Protein AF-A0A2V7TL43-F1 (afdb_monomer)

Sequence (274 aa):
MTWLTPVAYALFLLLLVYRYATRGPRLSAYQPQRDGPLVSVIVPARNEAVNIERCVRSILQTEYRSIEVIVVDDRSTDATAEIVERLARAPEATGRLQLVRGAELAEGWFGKRVGTHAAVKQHVAEDLALAQLYVRHHLDIFLTHGDQYMAVRMYRSLPEVIEGWSKNLALGVPLMFPPNALMRRAAPYLMWVPALCWIVPPLAWAVAGQAWAAVTTAISLAIWVAVYRAEGAPVRYTLLYPLGAAMVAYIMIRSALRGPNVEWRGRRYGLGAK

pLDDT: mean 80.81, std 12.58, range [30.86, 97.06]

Nearest PDB structures (foldseek):
  8vh7-assembly2_B  TM=7.735E-01  e=4.164E-03  Pasteurella multocida
  8vh8-assembly4_D  TM=6.477E-01  e=1.782E-03  Pasteurella multocida
  8vh8-assembly2_B  TM=6.379E-01  e=2.450E-03  Pasteurella multocida
  7vm8-assembly1_A  TM=4.428E-01  e=3.509E+00  Medicago truncatula
  7n3n-assembly1_A  TM=3.705E-01  e=9.117E+00  Homo sapiens

Secondary structure (DSSP, 8-state):
-TTHHHHHHHHHHHHHHHHHHT-S--GGGSPPPSS-S-EEEEEEESS-TTTHHHHHHHHHT-S-SSEEEEEEE---SSTHHHHHHHHHTSGGGTTTEEEEEPPPPPTT---STT--HHHHTT-SSHHHHHHHHHHHTT--------TTT------SSHHHHHHHHHHHHHHHHHHHS-S-HHHHHHHHHHTTGGGHHHHHHHHHHHHH--HHHHHHHHHHHHHHHHHHHHTT--GGGGGGHHHHHHHHHHHHHHHHHH-S-EEETTEEE-TT--

Structure (mmCIF, N/CA/C/O backbone):
data_AF-A0A2V7TL43-F1
#
_entry.id   AF-A0A2V7TL43-F1
#
loop_
_atom_site.group_PDB
_atom_site.id
_atom_site.type_symbol
_atom_site.label_atom_id
_atom_site.label_alt_id
_atom_site.label_comp_id
_atom_site.label_asym_id
_atom_site.label_entity_id
_atom_site.label_seq_id
_atom_site.pdbx_PDB_ins_code
_atom_site.Cartn_x
_atom_site.Cartn_y
_atom_site.Cartn_z
_atom_site.occupancy
_atom_site.B_iso_or_equiv
_atom_site.auth_seq_id
_atom_site.auth_comp_id
_atom_site.auth_asym_id
_atom_site.auth_atom_id
_atom_site.pdbx_PDB_model_num
ATOM 1 N N . MET A 1 1 ? 16.002 -9.889 -34.943 1.00 55.81 1 MET A N 1
ATOM 2 C CA . MET A 1 1 ? 15.550 -10.322 -33.596 1.00 55.81 1 MET A CA 1
ATOM 3 C C . MET A 1 1 ? 15.336 -9.163 -32.612 1.00 55.81 1 MET A C 1
ATOM 5 O O . MET A 1 1 ? 14.521 -9.315 -31.716 1.00 55.81 1 MET A O 1
ATOM 9 N N . THR A 1 2 ? 15.973 -7.997 -32.784 1.00 59.16 2 THR A N 1
ATOM 10 C CA . THR A 1 2 ? 15.899 -6.833 -31.866 1.00 59.16 2 THR A CA 1
ATOM 11 C C . THR A 1 2 ? 14.545 -6.111 -31.792 1.00 59.16 2 THR A C 1
ATOM 13 O O . THR A 1 2 ? 14.307 -5.380 -30.838 1.0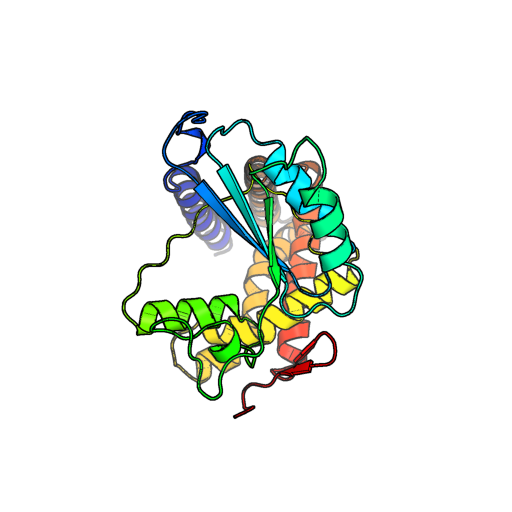0 59.16 2 THR A O 1
ATOM 16 N N . TRP A 1 3 ? 13.644 -6.322 -32.760 1.00 63.53 3 TRP A N 1
ATOM 17 C CA . TRP A 1 3 ? 12.302 -5.715 -32.782 1.00 63.53 3 TRP A CA 1
ATOM 18 C C . TRP A 1 3 ? 11.208 -6.574 -32.131 1.00 63.53 3 TRP A C 1
ATOM 20 O O . TRP A 1 3 ? 10.131 -6.069 -31.826 1.00 63.53 3 TRP A O 1
ATOM 30 N N . LEU A 1 4 ? 11.486 -7.855 -31.865 1.00 68.81 4 LEU A N 1
ATOM 31 C CA . LEU A 1 4 ? 10.532 -8.758 -31.211 1.00 68.81 4 LEU A CA 1
ATOM 32 C C . LEU A 1 4 ? 10.280 -8.356 -29.752 1.00 68.81 4 LEU A C 1
ATOM 34 O O . LEU A 1 4 ? 9.162 -8.482 -29.262 1.00 68.81 4 LEU A O 1
ATOM 38 N N . THR A 1 5 ? 11.296 -7.814 -29.079 1.00 62.50 5 THR A N 1
ATOM 39 C CA . THR A 1 5 ? 11.209 -7.280 -27.716 1.00 62.50 5 THR A CA 1
ATOM 40 C C . THR A 1 5 ? 10.261 -6.078 -27.616 1.00 62.50 5 THR A C 1
ATOM 42 O O . THR A 1 5 ? 9.336 -6.162 -26.814 1.00 62.50 5 THR A O 1
ATOM 45 N N . PRO A 1 6 ? 10.383 -5.004 -28.427 1.00 62.97 6 PRO A N 1
ATOM 46 C CA . PRO A 1 6 ? 9.423 -3.901 -28.405 1.00 62.97 6 PRO A CA 1
ATOM 47 C C . PRO A 1 6 ? 7.997 -4.315 -28.774 1.00 62.97 6 PRO A C 1
ATOM 49 O O . PRO A 1 6 ? 7.060 -3.772 -28.202 1.00 62.97 6 PRO A O 1
ATOM 52 N N . VAL A 1 7 ? 7.812 -5.277 -29.686 1.00 72.69 7 VAL A N 1
ATOM 53 C CA . VAL A 1 7 ? 6.473 -5.756 -30.080 1.00 72.69 7 VAL A CA 1
ATOM 54 C C . VAL A 1 7 ? 5.818 -6.572 -28.964 1.00 72.69 7 VAL A C 1
ATOM 56 O O . VAL A 1 7 ? 4.684 -6.287 -28.587 1.00 72.69 7 VAL A O 1
ATOM 59 N N . ALA A 1 8 ? 6.527 -7.546 -28.385 1.00 71.12 8 ALA A N 1
ATOM 60 C CA . ALA A 1 8 ? 6.021 -8.319 -27.247 1.00 71.12 8 ALA A CA 1
ATOM 61 C C . ALA A 1 8 ? 5.756 -7.420 -26.029 1.00 71.12 8 ALA A C 1
ATOM 63 O O . ALA A 1 8 ? 4.750 -7.575 -25.337 1.00 71.12 8 ALA A O 1
ATOM 64 N N . TYR A 1 9 ? 6.628 -6.434 -25.812 1.00 66.75 9 TYR A N 1
ATOM 65 C CA . TYR A 1 9 ? 6.453 -5.416 -24.790 1.00 66.75 9 TYR A CA 1
ATOM 66 C C . TYR A 1 9 ? 5.210 -4.562 -25.079 1.00 66.75 9 TYR A C 1
ATOM 68 O O . TYR A 1 9 ? 4.335 -4.484 -24.230 1.00 66.75 9 TYR A O 1
ATOM 76 N N . ALA A 1 10 ? 5.038 -4.023 -26.289 1.00 70.69 10 ALA A N 1
ATOM 77 C CA . ALA A 1 10 ? 3.844 -3.268 -26.686 1.00 70.69 10 ALA A CA 1
ATOM 78 C C . ALA A 1 10 ? 2.539 -4.069 -26.521 1.00 70.69 10 ALA A C 1
ATOM 80 O O . ALA A 1 10 ? 1.539 -3.519 -26.064 1.00 70.69 10 ALA A O 1
ATOM 81 N N . LEU A 1 11 ? 2.542 -5.372 -26.817 1.00 78.62 11 LEU A N 1
ATOM 82 C CA . LEU A 1 11 ? 1.387 -6.251 -26.596 1.00 78.62 11 LEU A CA 1
ATOM 83 C C . LEU A 1 11 ? 1.077 -6.449 -25.105 1.00 78.62 11 LEU A C 1
ATOM 85 O O . LEU A 1 11 ? -0.081 -6.338 -24.700 1.00 78.62 11 LEU A O 1
ATOM 89 N N . PHE A 1 12 ? 2.097 -6.683 -24.273 1.00 76.19 12 PHE A N 1
ATOM 90 C CA . PHE A 1 12 ? 1.942 -6.728 -22.815 1.00 76.19 12 PHE A CA 1
ATOM 91 C C . PHE A 1 12 ? 1.365 -5.414 -22.265 1.00 76.19 12 PHE A C 1
ATOM 93 O O . PHE A 1 12 ? 0.514 -5.421 -21.375 1.00 76.19 12 PHE A O 1
ATOM 100 N N . LEU A 1 13 ? 1.772 -4.286 -22.845 1.00 65.75 13 LEU A N 1
ATOM 101 C CA . LEU A 1 13 ? 1.309 -2.952 -22.474 1.00 65.75 13 LEU A CA 1
ATOM 102 C C . LEU A 1 13 ? -0.134 -2.690 -22.883 1.00 65.75 13 LEU A C 1
ATOM 104 O O . LEU A 1 13 ? -0.898 -2.170 -22.076 1.00 65.75 13 LEU A O 1
ATOM 108 N N . LEU A 1 14 ? -0.527 -3.093 -24.091 1.00 73.56 14 LEU A N 1
ATOM 109 C CA . LEU A 1 14 ? -1.920 -3.038 -24.528 1.00 73.56 14 LEU A CA 1
ATOM 110 C C . LEU A 1 14 ? -2.814 -3.862 -23.599 1.00 73.56 14 LEU A C 1
ATOM 112 O O . LEU A 1 14 ? -3.879 -3.394 -23.213 1.00 73.56 14 LEU A O 1
ATOM 116 N N . LEU A 1 15 ? -2.352 -5.036 -23.162 1.00 78.69 15 LEU A N 1
ATOM 117 C CA . LEU A 1 15 ? -3.045 -5.863 -22.173 1.00 78.69 15 LEU A CA 1
ATOM 118 C C . LEU A 1 15 ? -3.152 -5.186 -20.801 1.00 78.69 15 LEU A C 1
ATOM 120 O O . LEU A 1 15 ? -4.223 -5.208 -20.198 1.00 78.69 15 LEU A O 1
ATOM 124 N N . LEU A 1 16 ? -2.077 -4.570 -20.303 1.00 68.56 16 LEU A N 1
ATOM 125 C CA . LEU A 1 16 ? -2.083 -3.840 -19.030 1.00 68.56 16 LEU A CA 1
ATOM 126 C C . LEU A 1 16 ? -3.022 -2.630 -19.069 1.00 68.56 16 LEU A C 1
ATOM 128 O O . LEU A 1 16 ? -3.834 -2.465 -18.161 1.00 68.56 16 LEU A O 1
ATOM 132 N N . VAL A 1 17 ? -2.941 -1.820 -20.129 1.00 70.50 17 VAL A N 1
ATOM 133 C CA . VAL A 1 17 ? -3.805 -0.652 -20.346 1.00 70.50 17 VAL A CA 1
ATOM 134 C C . VAL A 1 17 ? -5.253 -1.084 -20.510 1.00 70.50 17 VAL A C 1
ATOM 136 O O . VAL A 1 17 ? -6.115 -0.501 -19.864 1.00 70.50 17 VAL A O 1
ATOM 139 N N . TYR A 1 18 ? -5.526 -2.128 -21.297 1.00 77.75 18 TYR A N 1
ATOM 140 C CA . TYR A 1 18 ? -6.864 -2.700 -21.434 1.00 77.75 18 TYR A CA 1
ATOM 141 C C . TYR A 1 18 ? -7.403 -3.132 -20.072 1.00 77.75 18 TYR A C 1
ATOM 143 O O . TYR A 1 18 ? -8.431 -2.621 -19.645 1.00 77.75 18 TYR A O 1
ATOM 151 N N . ARG A 1 19 ? -6.660 -3.957 -19.320 1.00 73.44 19 ARG A N 1
ATOM 152 C CA . ARG A 1 19 ? -7.067 -4.392 -17.975 1.00 73.44 19 ARG A CA 1
ATOM 153 C C . ARG A 1 19 ? -7.281 -3.232 -17.011 1.00 73.44 19 ARG A C 1
ATOM 155 O O . ARG A 1 19 ? -8.131 -3.351 -16.137 1.00 73.44 19 ARG A O 1
ATOM 162 N N . TYR A 1 20 ? -6.495 -2.159 -17.119 1.00 65.12 20 TYR A N 1
ATOM 163 C CA . TYR A 1 20 ? -6.633 -0.965 -16.284 1.00 65.12 20 TYR A CA 1
ATOM 164 C C . TYR A 1 20 ? -7.868 -0.141 -16.679 1.00 65.12 20 TYR A C 1
ATOM 166 O O . TYR A 1 20 ? -8.647 0.283 -15.825 1.00 65.12 20 TYR A O 1
ATOM 174 N N . ALA A 1 21 ? -8.074 0.055 -17.980 1.00 68.75 21 ALA A N 1
ATOM 175 C CA . ALA A 1 21 ? -9.199 0.792 -18.538 1.00 68.75 21 ALA A CA 1
ATOM 176 C C . ALA A 1 21 ? -10.532 0.071 -18.294 1.00 68.75 21 ALA A C 1
ATOM 178 O O . ALA A 1 21 ? -11.527 0.730 -18.008 1.00 68.75 21 ALA A O 1
ATOM 179 N N . THR A 1 22 ? -10.533 -1.264 -18.328 1.00 70.19 22 THR A N 1
ATOM 180 C CA . THR A 1 22 ? -11.700 -2.119 -18.078 1.00 70.19 22 THR A CA 1
ATOM 181 C C . THR A 1 22 ? -11.790 -2.609 -16.631 1.00 70.19 22 THR A C 1
ATOM 183 O O . THR A 1 22 ? -12.443 -3.624 -16.376 1.00 70.19 22 THR A O 1
ATOM 186 N N . ARG A 1 23 ? -11.104 -1.964 -15.671 1.00 65.94 23 ARG A N 1
ATOM 187 C CA . ARG A 1 23 ? -11.258 -2.331 -14.253 1.00 65.94 23 ARG A CA 1
ATOM 188 C C . ARG A 1 23 ? -12.728 -2.228 -13.847 1.00 65.94 23 ARG A C 1
ATOM 190 O O . ARG A 1 23 ? -13.451 -1.371 -14.351 1.00 65.94 23 ARG A O 1
ATOM 197 N N . GLY A 1 24 ? -13.114 -3.141 -12.950 1.00 66.06 24 GLY A N 1
ATOM 198 C CA . GLY A 1 24 ? -14.455 -3.281 -12.388 1.00 66.06 24 GLY A CA 1
ATOM 199 C C . GLY A 1 24 ? -14.982 -2.002 -11.727 1.00 66.06 24 GLY A C 1
ATOM 200 O O . GLY A 1 24 ? -14.338 -0.955 -11.800 1.00 66.06 24 GLY A O 1
ATOM 201 N N . PRO A 1 25 ? -16.169 -2.069 -11.108 1.00 60.84 25 PRO A N 1
ATOM 202 C CA . PRO A 1 25 ? -16.961 -0.892 -10.774 1.00 60.84 25 PRO A CA 1
ATOM 203 C C . PRO A 1 25 ? -16.121 0.163 -10.053 1.00 60.84 25 PRO A C 1
ATOM 205 O O . PRO A 1 25 ? -15.567 -0.076 -8.980 1.00 60.84 25 PRO A O 1
ATOM 208 N N . ARG A 1 26 ? -15.997 1.335 -10.681 1.00 63.91 26 ARG A N 1
ATOM 209 C CA . ARG A 1 26 ? -15.378 2.497 -10.049 1.00 63.91 26 ARG A CA 1
ATOM 210 C C . ARG A 1 26 ? -16.376 3.036 -9.042 1.00 63.91 26 ARG A C 1
ATOM 212 O O . ARG A 1 26 ? -17.518 3.287 -9.407 1.00 63.91 26 ARG A O 1
ATOM 219 N N . LEU A 1 27 ? -15.951 3.252 -7.803 1.00 61.34 27 LEU A N 1
ATOM 220 C CA . LEU A 1 27 ? -16.801 3.867 -6.781 1.00 61.34 27 LEU A CA 1
ATOM 221 C C . LEU A 1 27 ? -17.329 5.246 -7.214 1.00 61.34 27 LEU A C 1
ATOM 223 O O . LEU A 1 27 ? -18.467 5.574 -6.909 1.00 61.34 27 LEU A O 1
ATOM 227 N N . SER A 1 28 ? -16.581 5.992 -8.037 1.00 68.69 28 SER A N 1
ATOM 228 C CA . SER A 1 28 ? -17.047 7.247 -8.649 1.00 68.69 28 SER A CA 1
ATOM 229 C C . SER A 1 28 ? -18.235 7.098 -9.606 1.00 68.69 28 SER A C 1
ATOM 231 O O . SER A 1 28 ? -18.869 8.093 -9.946 1.00 68.69 28 SER A O 1
ATOM 233 N N . ALA A 1 29 ? -18.544 5.879 -10.056 1.00 76.44 29 ALA A N 1
ATOM 234 C CA . ALA A 1 29 ? -19.757 5.602 -10.818 1.00 76.44 29 ALA A CA 1
ATOM 235 C C . ALA A 1 29 ? -21.015 5.587 -9.929 1.00 76.44 29 ALA A C 1
ATOM 237 O O . ALA A 1 29 ? -22.126 5.568 -10.455 1.00 76.44 29 ALA A O 1
ATOM 238 N N . TYR A 1 30 ? -20.858 5.599 -8.602 1.00 77.50 30 TYR A N 1
ATOM 239 C CA . TYR A 1 30 ? -21.949 5.624 -7.636 1.00 77.50 30 TYR A CA 1
ATOM 240 C C . TYR A 1 30 ? -22.100 7.032 -7.068 1.00 77.50 30 TYR A C 1
ATOM 242 O O . TYR A 1 30 ? -21.120 7.689 -6.717 1.00 77.50 30 TYR A O 1
ATOM 250 N N . GLN A 1 31 ? -23.342 7.504 -6.960 1.00 81.75 31 GLN A N 1
ATOM 251 C CA . GLN A 1 31 ? -23.596 8.781 -6.307 1.00 81.75 31 GLN A CA 1
ATOM 252 C C . GLN A 1 31 ? -23.385 8.655 -4.792 1.00 81.75 31 GLN A C 1
ATOM 254 O O . GLN A 1 31 ? -23.870 7.682 -4.205 1.00 81.75 31 GLN A O 1
ATOM 259 N N . PRO A 1 32 ? -22.697 9.619 -4.147 1.00 81.50 32 PRO A N 1
ATOM 260 C CA . PRO A 1 32 ? -22.563 9.646 -2.698 1.00 81.50 32 PRO A CA 1
ATOM 261 C C . PRO A 1 32 ? -23.941 9.622 -2.040 1.00 81.50 32 PRO A C 1
ATOM 263 O O . PRO A 1 32 ? -24.776 10.494 -2.277 1.00 81.50 32 PRO A O 1
ATOM 266 N N . GLN A 1 33 ? -24.179 8.613 -1.212 1.00 85.44 33 GLN A N 1
ATOM 267 C CA . GLN A 1 33 ? -25.389 8.536 -0.409 1.00 85.44 33 GLN A CA 1
ATOM 268 C C . GLN A 1 33 ? -25.154 9.299 0.892 1.00 85.44 33 GLN A C 1
ATOM 270 O O . GLN A 1 33 ? -24.103 9.158 1.512 1.00 85.44 33 GLN A O 1
ATOM 275 N N . ARG A 1 34 ? -26.123 10.123 1.297 1.00 89.44 34 ARG A N 1
ATOM 276 C CA . ARG A 1 34 ? -26.125 10.811 2.603 1.00 89.44 34 ARG A CA 1
ATOM 277 C C . ARG A 1 34 ? -26.994 10.097 3.634 1.00 89.44 34 ARG A C 1
ATOM 279 O O . ARG A 1 34 ? -26.774 10.237 4.835 1.00 89.44 34 ARG A O 1
ATOM 286 N N . ASP A 1 35 ? -27.953 9.324 3.142 1.00 92.12 35 ASP A N 1
ATOM 287 C CA . ASP A 1 35 ? -28.978 8.638 3.911 1.00 92.12 35 ASP A CA 1
ATOM 288 C C . ASP A 1 35 ? -29.025 7.161 3.503 1.00 92.12 35 ASP A C 1
ATOM 290 O O . ASP A 1 35 ? -28.686 6.805 2.372 1.00 92.12 35 ASP A O 1
ATOM 294 N N . GLY A 1 36 ? -29.455 6.307 4.428 1.00 90.56 36 GLY A N 1
ATOM 295 C CA . GLY A 1 36 ? -29.505 4.863 4.236 1.00 90.56 36 GLY A CA 1
ATOM 296 C C . GLY A 1 36 ? -29.539 4.107 5.569 1.00 90.56 36 GLY A C 1
ATOM 297 O O . GLY A 1 36 ? -29.809 4.716 6.614 1.00 90.56 36 GLY A O 1
ATOM 298 N N . PRO A 1 37 ? -29.285 2.784 5.556 1.00 92.88 37 PRO A N 1
ATOM 299 C CA . PRO A 1 37 ? -29.224 1.980 6.774 1.00 92.88 37 PRO A CA 1
ATOM 300 C C . PRO A 1 37 ? -28.104 2.452 7.711 1.00 92.88 37 PRO A C 1
ATOM 302 O O . PRO A 1 37 ? -27.150 3.104 7.282 1.00 92.88 37 PRO A O 1
ATOM 305 N N . LEU A 1 38 ? -28.202 2.096 8.994 1.00 89.44 38 LEU A N 1
ATOM 306 C CA . LEU A 1 38 ? -27.121 2.329 9.951 1.00 89.44 38 LEU A CA 1
ATOM 307 C C . LEU A 1 38 ? -25.831 1.653 9.463 1.00 89.44 38 LEU A C 1
ATOM 309 O O . LEU A 1 38 ? -25.824 0.459 9.165 1.00 89.44 38 LEU A O 1
ATOM 313 N N . VAL A 1 39 ? -24.748 2.424 9.396 1.00 90.12 39 VAL A N 1
ATOM 314 C CA . VAL A 1 39 ? -23.401 1.935 9.096 1.00 90.12 39 VAL A CA 1
ATOM 315 C C . VAL A 1 39 ? -22.579 1.951 10.377 1.00 90.12 39 VAL A C 1
ATOM 317 O O . VAL A 1 39 ? -22.355 3.009 10.962 1.00 90.12 39 VAL A O 1
ATOM 320 N N . SER A 1 40 ? -22.090 0.784 10.784 1.00 86.50 40 SER A N 1
ATOM 321 C CA . SER A 1 40 ? -21.195 0.643 11.933 1.00 86.50 40 SER A CA 1
ATOM 322 C C . SER A 1 40 ? -19.742 0.604 11.468 1.00 86.50 40 SER A C 1
ATOM 324 O O . SER A 1 40 ? -19.320 -0.331 10.784 1.00 86.50 40 SER A O 1
ATOM 326 N N . VAL A 1 41 ? -18.953 1.606 11.852 1.00 87.25 41 VAL A N 1
ATOM 327 C CA . VAL A 1 41 ? -17.513 1.650 11.579 1.00 87.25 41 VAL A CA 1
ATOM 328 C C . VAL A 1 41 ? -16.756 1.162 12.803 1.00 87.25 41 VAL A C 1
ATOM 330 O O . VAL A 1 41 ? -16.679 1.844 13.822 1.00 87.25 41 VAL A O 1
ATOM 333 N N . ILE A 1 42 ? -16.178 -0.031 12.693 1.00 86.88 42 ILE A N 1
ATOM 334 C CA . ILE A 1 42 ? -15.396 -0.644 13.767 1.00 86.88 42 ILE A CA 1
ATOM 335 C C . ILE A 1 42 ? -13.922 -0.287 13.576 1.00 86.88 42 ILE A C 1
ATOM 337 O O . ILE A 1 42 ? -13.315 -0.651 12.568 1.00 86.88 42 ILE A O 1
ATOM 341 N N . VAL A 1 43 ? -13.341 0.401 14.558 1.00 91.19 43 VAL A N 1
ATOM 342 C CA . VAL A 1 43 ? -11.939 0.832 14.563 1.00 91.19 43 VAL A CA 1
ATOM 343 C C . VAL A 1 43 ? -11.171 0.009 15.600 1.00 91.19 43 VAL A C 1
ATOM 345 O O . VAL A 1 43 ? -11.229 0.327 16.789 1.00 91.19 43 VAL A O 1
ATOM 348 N N . PRO A 1 44 ? -10.457 -1.059 15.205 1.00 90.38 44 PRO A N 1
ATOM 349 C CA . PRO A 1 44 ? -9.556 -1.747 16.120 1.00 90.38 44 PRO A CA 1
ATOM 350 C C . PRO A 1 44 ? -8.359 -0.843 16.435 1.00 90.38 44 PRO A C 1
ATOM 352 O O . PRO A 1 44 ? -7.73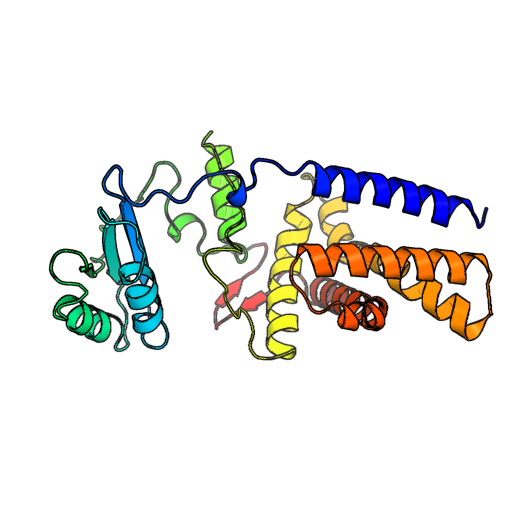9 -0.289 15.526 1.00 90.38 44 PRO A O 1
ATOM 355 N N . ALA A 1 45 ? -8.021 -0.706 17.712 1.00 89.12 45 ALA A N 1
ATOM 356 C CA . ALA A 1 45 ? -6.930 0.141 18.173 1.00 89.12 45 ALA A CA 1
ATOM 357 C C . ALA A 1 45 ? -6.067 -0.602 19.196 1.00 89.12 45 ALA A C 1
ATOM 359 O O . ALA A 1 45 ? -6.584 -1.250 20.101 1.00 89.12 45 ALA A O 1
ATOM 360 N N . ARG A 1 46 ? -4.742 -0.504 19.053 1.00 90.19 46 ARG A N 1
ATOM 361 C CA . ARG A 1 46 ? -3.780 -0.937 20.070 1.00 90.19 46 ARG A CA 1
ATOM 362 C C . ARG A 1 46 ? -2.534 -0.077 19.998 1.00 90.19 46 ARG A C 1
ATOM 364 O O . ARG A 1 46 ? -1.797 -0.163 19.020 1.00 90.19 46 ARG A O 1
ATOM 371 N N . ASN A 1 47 ? -2.268 0.683 21.049 1.00 93.31 47 ASN A N 1
ATOM 372 C CA . ASN A 1 47 ? -1.154 1.627 21.107 1.00 93.31 47 ASN A CA 1
ATOM 373 C C . ASN A 1 47 ? -1.152 2.626 19.931 1.00 93.31 47 ASN A C 1
ATOM 375 O O . ASN A 1 47 ? -0.148 2.814 19.242 1.00 93.31 47 ASN A O 1
ATOM 379 N N . GLU A 1 48 ? -2.316 3.223 19.673 1.00 95.38 48 GLU A N 1
ATOM 380 C CA . GLU A 1 48 ? -2.576 4.159 18.580 1.00 95.38 48 GLU A CA 1
ATOM 381 C C . GLU A 1 48 ? -2.777 5.603 19.071 1.00 95.38 48 GLU A C 1
ATOM 383 O O . GLU A 1 48 ? -3.383 6.411 18.364 1.00 95.38 48 GLU A O 1
ATOM 388 N N . ALA A 1 49 ? -2.245 5.983 20.242 1.00 94.44 49 ALA A N 1
ATOM 389 C CA . ALA A 1 49 ? -2.459 7.316 20.820 1.00 94.44 49 ALA A CA 1
ATOM 390 C C . ALA A 1 49 ? -2.077 8.459 19.860 1.00 94.44 49 ALA A C 1
ATOM 392 O O . ALA A 1 49 ? -2.694 9.521 19.856 1.00 94.44 49 ALA A O 1
ATOM 393 N N . VAL A 1 50 ? -1.095 8.223 18.986 1.00 94.62 50 VAL A N 1
ATOM 394 C CA . VAL A 1 50 ? -0.632 9.191 17.980 1.00 94.62 50 VAL A CA 1
ATOM 395 C C . VAL A 1 50 ? -1.649 9.411 16.848 1.00 94.62 50 VAL A C 1
ATOM 397 O O . VAL A 1 50 ? -1.675 10.485 16.247 1.00 94.62 50 VAL A O 1
ATOM 400 N N . ASN A 1 51 ? -2.471 8.412 16.518 1.00 93.69 51 ASN A N 1
ATOM 401 C CA . ASN A 1 51 ? -3.312 8.418 15.315 1.00 93.69 51 ASN A CA 1
ATOM 402 C C . ASN A 1 51 ? -4.815 8.407 15.610 1.00 93.69 51 ASN A C 1
ATOM 404 O O . ASN A 1 51 ? -5.592 8.890 14.779 1.00 93.69 51 ASN A O 1
ATOM 408 N N . ILE A 1 52 ? -5.225 7.852 16.756 1.00 96.31 52 ILE A N 1
ATOM 409 C CA . ILE A 1 52 ? -6.618 7.488 17.026 1.00 96.31 52 ILE A CA 1
ATOM 410 C C . ILE A 1 52 ? -7.552 8.697 16.986 1.00 96.31 52 ILE A C 1
ATOM 412 O O . ILE A 1 52 ? -8.630 8.615 16.403 1.00 96.31 52 ILE A O 1
ATOM 416 N N . GLU A 1 53 ? -7.111 9.856 17.485 1.00 96.31 53 GLU A N 1
ATOM 417 C CA . GLU A 1 53 ? -7.922 11.074 17.442 1.00 96.31 53 GLU A CA 1
ATOM 418 C C . GLU A 1 53 ? -8.214 11.524 16.014 1.00 96.31 53 GLU A C 1
ATOM 420 O O . GLU A 1 53 ? -9.371 11.750 15.659 1.00 96.31 53 GLU A O 1
ATOM 425 N N . ARG A 1 54 ? -7.183 11.612 15.168 1.00 95.00 54 ARG A N 1
ATOM 426 C CA . ARG A 1 54 ? -7.362 12.015 13.769 1.00 95.00 54 ARG A CA 1
ATOM 427 C C . ARG A 1 54 ? -8.246 11.019 13.020 1.00 95.00 54 ARG A C 1
ATOM 429 O O . ARG A 1 54 ? -9.084 11.438 12.229 1.00 95.00 54 ARG A O 1
ATOM 436 N N . CYS A 1 55 ? -8.071 9.723 13.279 1.00 94.44 55 CYS A N 1
ATOM 437 C CA . CYS A 1 55 ? -8.876 8.664 12.675 1.00 94.44 55 CYS A CA 1
ATOM 438 C C . CYS A 1 55 ? -10.362 8.817 13.032 1.00 94.44 55 CYS A C 1
ATOM 440 O O . CYS A 1 55 ? -11.190 8.990 12.140 1.00 94.44 55 CYS A O 1
ATOM 442 N N . VAL A 1 56 ? -10.693 8.848 14.323 1.00 95.50 56 VAL A N 1
ATOM 443 C CA . VAL A 1 56 ? -12.079 8.950 14.801 1.00 95.50 56 VAL A CA 1
ATOM 444 C C . VAL A 1 56 ? -12.740 10.241 14.319 1.00 95.50 56 VAL A C 1
ATOM 446 O O . VAL A 1 56 ? -13.849 10.203 13.787 1.00 95.50 56 VAL A O 1
ATOM 449 N N . ARG A 1 57 ? -12.043 11.381 14.420 1.00 94.88 57 ARG A N 1
ATOM 450 C CA . ARG A 1 57 ? -12.560 12.669 13.935 1.00 94.88 57 ARG A CA 1
ATOM 451 C C . ARG A 1 57 ? -12.858 12.646 12.437 1.00 94.88 57 ARG A C 1
ATOM 453 O O . ARG A 1 57 ? -13.899 13.152 12.035 1.00 94.88 57 ARG A O 1
ATOM 460 N N . SER A 1 58 ? -11.992 12.027 11.631 1.00 94.38 58 SER A N 1
ATOM 461 C CA . SER A 1 58 ? -12.206 11.928 10.181 1.00 94.38 58 SER A CA 1
ATOM 462 C C . SER A 1 58 ? -13.466 11.138 9.819 1.00 94.38 58 SER A C 1
ATOM 464 O O . SER A 1 58 ? -14.171 11.508 8.886 1.00 94.38 58 SER A O 1
ATOM 466 N N . ILE A 1 59 ? -13.795 10.099 10.595 1.00 93.50 59 ILE A N 1
ATOM 467 C CA . ILE A 1 59 ? -15.001 9.291 10.381 1.00 93.50 59 ILE A CA 1
ATOM 468 C C . ILE A 1 59 ? -16.245 10.078 10.807 1.00 93.50 59 ILE A C 1
ATOM 470 O O . ILE A 1 59 ? -17.224 10.124 10.069 1.00 93.50 59 ILE A O 1
ATOM 474 N N . LEU A 1 60 ? -16.202 10.742 11.968 1.00 92.50 60 LEU A N 1
ATOM 475 C CA . LEU A 1 60 ? -17.325 11.538 12.483 1.00 92.50 60 LEU A CA 1
ATOM 476 C C . LEU A 1 60 ? -17.679 12.741 11.590 1.00 92.50 60 LEU A C 1
ATOM 478 O O . LEU A 1 60 ? -18.825 13.190 11.605 1.00 92.50 60 LEU A O 1
ATOM 482 N N . GLN A 1 61 ? -16.715 13.237 10.807 1.00 92.00 61 GLN A N 1
ATOM 483 C CA . GLN A 1 61 ? -16.876 14.337 9.849 1.00 92.00 61 GLN A CA 1
ATOM 484 C C . GLN A 1 61 ? -17.513 13.925 8.509 1.00 92.00 61 GLN A C 1
ATOM 486 O O . GLN A 1 61 ? -17.695 14.778 7.643 1.00 92.00 61 GLN A O 1
ATOM 491 N N . THR A 1 62 ? -17.856 12.648 8.314 1.00 89.69 62 THR A N 1
ATOM 492 C CA . THR A 1 62 ? -18.549 12.192 7.099 1.00 89.69 62 THR A CA 1
ATOM 493 C C . THR A 1 62 ? -19.935 12.831 6.937 1.00 89.69 62 THR A C 1
ATOM 495 O O . THR A 1 62 ? -20.626 13.101 7.920 1.00 89.69 62 THR A O 1
ATOM 498 N N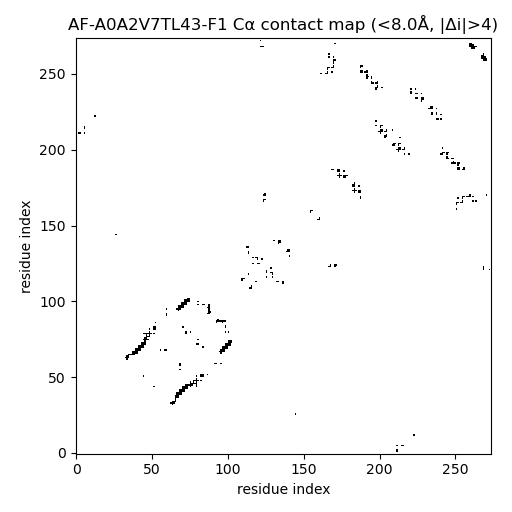 . GLU A 1 63 ? -20.382 13.019 5.689 1.00 89.75 63 GLU A N 1
ATOM 499 C CA . GLU A 1 63 ? -21.729 13.528 5.375 1.00 89.75 63 GLU A CA 1
ATOM 500 C C . GLU A 1 63 ? -22.841 12.474 5.556 1.00 89.75 63 GLU A C 1
ATOM 502 O O . GLU A 1 63 ? -24.025 12.815 5.503 1.00 89.75 63 GLU A O 1
ATOM 507 N N . TYR A 1 64 ? -22.486 11.199 5.755 1.00 91.38 64 TYR A N 1
ATOM 508 C CA . TYR A 1 64 ? -23.453 10.122 5.976 1.00 91.38 64 TYR A CA 1
ATOM 509 C C . TYR A 1 64 ? -24.070 10.218 7.376 1.00 91.38 64 TYR A C 1
ATOM 511 O O . TYR A 1 64 ? -23.360 10.176 8.385 1.00 91.38 64 TYR A O 1
ATOM 519 N N . ARG A 1 65 ? -25.399 10.345 7.451 1.00 89.12 65 ARG A N 1
ATOM 520 C CA . ARG A 1 65 ? -26.095 10.671 8.708 1.00 89.12 65 ARG A CA 1
ATOM 521 C C . ARG A 1 65 ? -26.167 9.490 9.675 1.00 89.12 65 ARG A C 1
ATOM 523 O O . ARG A 1 65 ? -25.853 9.641 10.855 1.00 89.12 65 ARG A O 1
ATOM 530 N N . SER A 1 66 ? -26.553 8.317 9.176 1.00 91.94 66 SER A N 1
ATOM 531 C CA . SER A 1 66 ? -26.813 7.114 9.979 1.00 91.94 66 SER A CA 1
ATOM 532 C C . SER A 1 66 ? -25.534 6.305 10.221 1.00 91.94 66 SER A C 1
ATOM 534 O O . SER A 1 66 ? -25.388 5.203 9.700 1.00 91.94 66 SER A O 1
ATOM 536 N N . ILE A 1 67 ? -24.579 6.843 10.978 1.00 93.62 67 ILE A N 1
ATOM 537 C CA . ILE A 1 67 ? -23.295 6.176 11.261 1.00 93.62 67 ILE A CA 1
ATOM 538 C C . ILE A 1 67 ? -22.985 6.154 12.754 1.00 93.62 67 ILE A C 1
ATOM 540 O O . ILE A 1 67 ? -23.130 7.166 13.447 1.00 93.62 67 ILE A O 1
ATOM 544 N N . GLU A 1 68 ? -22.487 5.008 13.203 1.00 94.19 68 GLU A N 1
ATOM 545 C CA . GLU A 1 68 ? -21.873 4.810 14.511 1.00 94.19 68 GLU A CA 1
ATOM 546 C C . GLU A 1 68 ? -20.405 4.396 14.348 1.00 94.19 68 GLU A C 1
ATOM 548 O O . GLU A 1 68 ? -20.017 3.736 13.381 1.00 94.19 68 GLU A O 1
ATOM 553 N N . VAL A 1 69 ? -19.576 4.792 15.305 1.00 95.25 69 VAL A N 1
ATOM 554 C CA . VAL A 1 69 ? -18.149 4.498 15.365 1.00 95.25 69 VAL A CA 1
ATOM 555 C C . VAL A 1 69 ? -17.893 3.721 16.645 1.00 95.25 69 VAL A C 1
ATOM 557 O O . VAL A 1 69 ? -18.135 4.216 17.743 1.00 95.25 69 VAL A O 1
ATOM 560 N N . ILE A 1 70 ? -17.382 2.505 16.507 1.00 92.38 70 ILE A N 1
ATOM 561 C CA . ILE A 1 70 ? -17.071 1.625 17.629 1.00 92.38 70 ILE A CA 1
ATOM 562 C C . ILE A 1 70 ? -15.563 1.427 17.643 1.00 92.38 70 ILE A C 1
ATOM 564 O O . ILE A 1 70 ? -15.012 0.707 16.810 1.00 92.38 70 ILE A O 1
ATOM 568 N N . VAL A 1 71 ? -14.878 2.071 18.582 1.00 93.88 71 VAL A N 1
ATOM 569 C CA . VAL A 1 71 ? -13.448 1.844 18.786 1.00 93.88 71 VAL A CA 1
ATOM 570 C C . VAL A 1 71 ? -13.281 0.640 19.694 1.00 93.88 71 VAL A C 1
ATOM 572 O O . VAL A 1 71 ? -13.791 0.631 20.810 1.00 93.88 71 VAL A O 1
ATOM 575 N N . VAL A 1 72 ? -12.561 -0.370 19.221 1.00 89.50 72 VAL A N 1
ATOM 576 C CA . VAL A 1 72 ? -12.243 -1.571 19.995 1.00 89.50 72 VAL A CA 1
ATOM 577 C C . VAL A 1 72 ? -10.787 -1.481 20.430 1.00 89.50 72 VAL A C 1
ATOM 579 O O . VAL A 1 72 ? -9.887 -1.692 19.620 1.00 89.50 72 VAL A O 1
ATOM 582 N N . ASP A 1 73 ? -10.556 -1.149 21.697 1.00 89.75 73 ASP A N 1
ATOM 583 C CA . ASP A 1 73 ? -9.216 -1.046 22.279 1.00 89.75 73 ASP A CA 1
ATOM 584 C C . ASP A 1 73 ? -8.694 -2.431 22.695 1.00 89.75 73 ASP A C 1
ATOM 586 O O . ASP A 1 73 ? -9.148 -2.994 23.689 1.00 89.75 73 ASP A O 1
ATOM 590 N N . ASP A 1 74 ? -7.733 -3.001 21.961 1.00 87.00 74 ASP A N 1
ATOM 591 C CA . ASP A 1 74 ? -7.053 -4.260 22.314 1.00 87.00 74 ASP A CA 1
ATOM 592 C C . ASP A 1 74 ? -5.952 -4.011 23.355 1.00 87.00 74 ASP A C 1
ATOM 594 O O . ASP A 1 74 ? -4.760 -4.209 23.102 1.00 87.00 74 ASP A O 1
ATOM 598 N N . ARG A 1 75 ? -6.380 -3.587 24.550 1.00 86.19 75 ARG A N 1
ATOM 599 C CA . ARG A 1 75 ? -5.540 -3.445 25.749 1.00 86.19 75 ARG A CA 1
ATOM 600 C C . ARG A 1 75 ? -4.325 -2.559 25.487 1.00 86.19 75 ARG A C 1
ATOM 602 O O . ARG A 1 75 ? -3.176 -2.982 25.664 1.00 86.19 75 ARG A O 1
ATOM 609 N N . SER A 1 76 ? -4.584 -1.337 25.032 1.00 90.06 76 SER A N 1
ATOM 610 C CA . SER A 1 76 ? -3.513 -0.361 24.859 1.00 90.06 76 SER A CA 1
ATOM 611 C C . SER A 1 76 ? -2.842 -0.056 26.198 1.00 90.06 76 SER A C 1
ATOM 613 O O . SER A 1 76 ? -3.486 0.021 27.241 1.00 90.06 76 SER A O 1
ATOM 615 N N . THR A 1 77 ? -1.527 0.123 26.155 1.00 92.12 77 THR A N 1
ATOM 616 C CA . THR A 1 77 ? -0.691 0.533 27.292 1.00 92.12 77 THR A CA 1
ATOM 617 C C . THR A 1 77 ? -0.324 2.017 27.231 1.00 92.12 77 THR A C 1
ATOM 619 O O . THR A 1 77 ? 0.428 2.496 28.072 1.00 92.12 77 THR A O 1
ATOM 622 N N . ASP A 1 78 ? -0.787 2.729 26.204 1.00 95.06 78 ASP A N 1
ATOM 623 C CA . ASP A 1 78 ? -0.623 4.169 26.025 1.00 95.06 78 ASP A CA 1
ATOM 624 C C . ASP A 1 78 ? -1.965 4.909 26.211 1.00 95.06 78 ASP A C 1
ATOM 626 O O . ASP A 1 78 ? -2.983 4.322 26.582 1.00 95.06 78 ASP A O 1
ATOM 630 N N . ALA A 1 79 ? -1.987 6.208 25.907 1.00 96.19 79 ALA A N 1
ATOM 631 C CA . ALA A 1 79 ? -3.164 7.062 26.069 1.00 96.19 79 ALA A CA 1
ATOM 632 C C . ALA A 1 79 ? -4.302 6.809 25.048 1.00 96.19 79 ALA A C 1
ATOM 634 O O . ALA A 1 79 ? -5.229 7.616 24.964 1.00 96.19 79 ALA A O 1
ATOM 635 N N . THR A 1 80 ? -4.270 5.728 24.253 1.00 96.00 80 THR A N 1
ATOM 636 C CA . THR A 1 80 ? -5.276 5.455 23.203 1.00 96.00 80 THR A CA 1
ATOM 637 C C . THR A 1 80 ? -6.701 5.493 23.750 1.00 96.00 80 THR A C 1
ATOM 639 O O . THR A 1 80 ? -7.541 6.228 23.229 1.00 96.00 80 THR A O 1
ATOM 642 N N . ALA A 1 81 ? -6.975 4.736 24.814 1.00 95.06 81 ALA A N 1
ATOM 643 C CA . ALA A 1 81 ? -8.314 4.647 25.387 1.00 95.06 81 ALA A CA 1
ATOM 644 C C . ALA A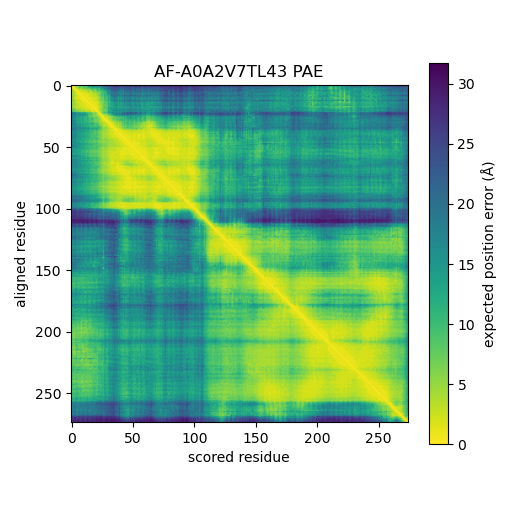 1 81 ? -8.778 5.989 25.981 1.00 95.06 81 ALA A C 1
ATOM 646 O O . ALA A 1 81 ? -9.910 6.408 25.747 1.00 95.06 81 ALA A O 1
ATOM 647 N N . GLU A 1 82 ? -7.888 6.699 26.680 1.00 96.69 82 GLU A N 1
ATOM 648 C CA . GLU A 1 82 ? -8.177 8.009 27.283 1.00 96.69 82 GLU A CA 1
ATOM 649 C C . GLU A 1 82 ? -8.569 9.050 26.226 1.00 96.69 82 GLU A C 1
ATOM 651 O O . GLU A 1 82 ? -9.515 9.824 26.406 1.00 96.69 82 GLU A O 1
ATOM 656 N N . ILE A 1 83 ? -7.870 9.046 25.088 1.00 97.06 83 ILE A N 1
ATOM 657 C CA . ILE A 1 83 ? -8.173 9.921 23.955 1.00 97.06 83 ILE A CA 1
ATOM 658 C C . ILE A 1 83 ? -9.571 9.625 23.408 1.00 97.06 83 ILE A C 1
ATOM 660 O O . ILE A 1 83 ? -10.340 10.556 23.171 1.00 97.06 83 ILE A O 1
ATOM 664 N N . VAL A 1 84 ? -9.924 8.351 23.231 1.00 96.38 84 VAL A N 1
ATOM 665 C CA . VAL A 1 84 ? -11.238 7.961 22.699 1.00 96.38 84 VAL A CA 1
ATOM 666 C C . VAL A 1 84 ? -12.357 8.318 23.675 1.00 96.38 84 VAL A C 1
ATOM 668 O O . VAL A 1 84 ? -13.376 8.855 23.253 1.00 96.38 84 VAL A O 1
ATOM 671 N N . GLU A 1 85 ? -12.167 8.098 24.976 1.00 95.44 85 GLU A N 1
ATOM 672 C CA . GLU A 1 85 ? -13.142 8.491 26.002 1.00 95.44 85 GLU A CA 1
ATOM 673 C C . GLU A 1 85 ? -13.369 10.002 26.029 1.00 95.44 85 GLU A C 1
ATOM 675 O O . GLU A 1 85 ? -14.506 10.463 26.149 1.00 95.44 85 GLU A O 1
ATOM 680 N N . ARG A 1 86 ? -12.298 10.795 25.888 1.00 95.88 86 ARG A N 1
ATOM 681 C CA . ARG A 1 86 ? -12.418 12.249 25.743 1.00 95.88 86 ARG A CA 1
ATOM 682 C C . ARG A 1 86 ? -13.228 12.610 24.499 1.00 95.88 86 ARG A C 1
ATOM 684 O O . ARG A 1 86 ? -14.090 13.478 24.589 1.00 95.88 86 ARG A O 1
ATOM 691 N N . LEU A 1 87 ? -12.965 11.960 23.366 1.00 95.88 87 LEU A N 1
ATOM 692 C CA . LEU A 1 87 ? -13.694 12.211 22.122 1.00 95.88 87 LEU A CA 1
ATOM 693 C C . LEU A 1 87 ? -15.165 11.820 22.229 1.00 95.88 87 LEU A C 1
ATOM 695 O O . LEU A 1 87 ? -16.000 12.563 21.740 1.00 95.88 87 LEU A O 1
ATOM 699 N N . ALA A 1 88 ? -15.497 10.721 22.909 1.00 93.88 88 ALA A N 1
ATOM 700 C CA . ALA A 1 88 ? -16.877 10.260 23.075 1.00 93.88 88 ALA A CA 1
ATOM 701 C C . ALA A 1 88 ? -17.746 11.242 23.879 1.00 93.88 88 ALA A C 1
ATOM 703 O O . ALA A 1 88 ? -18.961 11.274 23.709 1.00 93.88 88 ALA A O 1
ATOM 704 N N . ARG A 1 89 ? -17.119 12.068 24.728 1.00 93.31 89 ARG A N 1
ATOM 705 C CA . ARG A 1 89 ? -17.775 13.156 25.472 1.00 93.31 89 ARG A CA 1
ATOM 706 C C . ARG A 1 89 ? -17.900 14.457 24.674 1.00 93.31 89 ARG A C 1
ATOM 708 O O . ARG A 1 89 ? -18.549 15.388 25.145 1.00 93.31 89 ARG A O 1
ATOM 715 N N . ALA A 1 90 ? -17.251 14.559 23.517 1.00 92.75 90 ALA A N 1
ATOM 716 C CA . ALA A 1 90 ? -17.285 15.766 22.710 1.00 92.75 90 ALA A CA 1
ATOM 717 C C . ALA A 1 90 ? -18.625 15.876 21.950 1.00 92.75 90 ALA A C 1
ATOM 719 O O . ALA A 1 90 ? -19.156 14.852 21.505 1.00 92.75 90 ALA A O 1
ATOM 720 N N . PRO A 1 91 ? -19.177 17.092 21.762 1.00 90.75 91 PRO A N 1
ATOM 721 C CA . PRO A 1 91 ? -20.477 17.292 21.118 1.00 90.75 91 PRO A CA 1
ATOM 722 C C . PRO A 1 91 ? -20.609 16.588 19.763 1.00 90.75 91 PRO A C 1
ATOM 724 O O . PRO A 1 91 ? -21.633 15.967 19.492 1.00 90.75 91 PRO A O 1
ATOM 727 N N . GLU A 1 92 ? -19.548 16.605 18.955 1.00 87.88 92 GLU A N 1
ATOM 728 C CA . GLU A 1 92 ? -19.480 15.995 17.624 1.00 87.88 92 GLU A CA 1
ATOM 729 C C . GLU A 1 92 ? -19.620 14.462 17.605 1.00 87.88 92 GLU A C 1
ATOM 731 O O . GLU A 1 92 ? -19.921 13.885 16.559 1.00 87.88 92 GLU A O 1
ATOM 736 N N . ALA A 1 93 ? -19.402 13.800 18.743 1.00 88.06 93 ALA A N 1
ATOM 737 C CA . ALA A 1 93 ? -19.388 12.344 18.873 1.00 88.06 93 ALA A CA 1
ATOM 738 C C . ALA A 1 93 ? -20.542 11.795 19.730 1.00 88.06 93 ALA A C 1
ATOM 740 O O . ALA A 1 93 ? -20.714 10.576 19.820 1.00 88.06 93 ALA A O 1
ATOM 741 N N . THR A 1 94 ? -21.325 12.679 20.356 1.00 86.81 94 THR A N 1
ATOM 742 C CA . THR A 1 94 ? -22.418 12.327 21.275 1.00 86.81 94 THR A CA 1
ATOM 743 C C . THR A 1 94 ? -23.380 11.329 20.631 1.00 86.81 94 THR A C 1
ATOM 745 O O . THR A 1 94 ? -23.980 11.612 19.596 1.00 86.81 94 THR A O 1
ATOM 748 N N . GLY A 1 95 ? -23.517 10.145 21.237 1.00 84.44 95 GLY A N 1
ATOM 749 C CA . GLY A 1 95 ? -24.404 9.080 20.749 1.00 84.44 95 GLY A CA 1
ATOM 750 C C . GLY A 1 95 ? -23.944 8.381 19.464 1.00 84.44 95 GLY A C 1
ATOM 751 O O . GLY A 1 95 ? -24.655 7.514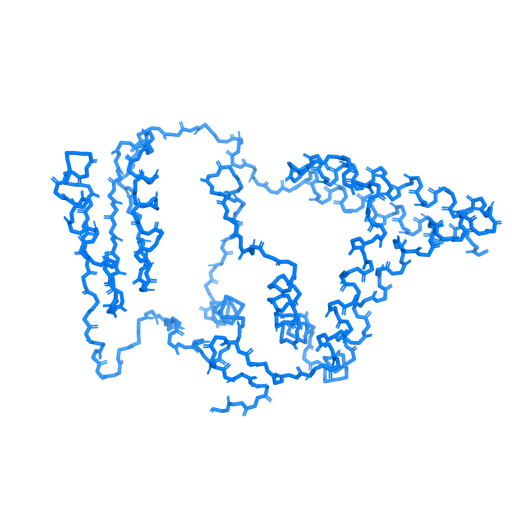 18.970 1.00 84.44 95 GLY A O 1
ATOM 752 N N . ARG A 1 96 ? -22.770 8.737 18.923 1.00 92.06 96 ARG A N 1
ATOM 753 C CA . ARG A 1 96 ? -22.207 8.165 17.687 1.00 92.06 96 ARG A CA 1
ATOM 754 C C . ARG A 1 96 ? -20.865 7.475 17.892 1.00 92.06 96 ARG A C 1
ATOM 756 O O . ARG A 1 96 ? -20.461 6.729 17.013 1.00 92.06 96 ARG A O 1
ATOM 763 N N . LEU A 1 97 ? -20.164 7.714 19.001 1.00 96.19 97 LEU A N 1
ATOM 764 C CA . LEU A 1 97 ? -18.881 7.083 19.311 1.00 96.19 97 LEU A CA 1
ATOM 765 C C . LEU A 1 97 ? -18.975 6.243 20.582 1.00 96.19 97 LEU A C 1
ATOM 767 O O . LEU A 1 97 ? -19.303 6.754 21.652 1.00 96.19 97 LEU A O 1
ATOM 771 N N . GLN A 1 98 ? -18.600 4.975 20.468 1.00 94.12 98 GLN A N 1
ATOM 772 C CA . GLN A 1 98 ? -18.493 4.050 21.584 1.00 94.12 98 GLN A CA 1
ATOM 773 C C . GLN A 1 98 ? -17.067 3.511 21.690 1.00 94.12 98 GLN A C 1
ATOM 775 O O . GLN A 1 98 ? -16.476 3.081 20.699 1.00 94.12 98 GLN A O 1
ATOM 780 N N . LEU A 1 99 ? -16.530 3.495 22.910 1.00 92.94 99 LEU A N 1
ATOM 781 C CA . LEU A 1 99 ? -15.331 2.733 23.236 1.00 92.94 99 LEU A CA 1
ATOM 782 C C . LEU A 1 99 ? -15.739 1.365 23.783 1.00 92.94 99 LEU A C 1
ATOM 784 O O . LEU A 1 99 ? -16.471 1.267 24.766 1.00 92.94 99 LEU A O 1
ATOM 788 N N . VAL A 1 100 ? -15.211 0.314 23.174 1.00 90.62 100 VAL A N 1
ATOM 789 C CA . VAL A 1 100 ? -15.249 -1.054 23.678 1.00 90.62 100 VAL A CA 1
ATOM 790 C C . VAL A 1 100 ? -13.835 -1.412 24.107 1.00 90.62 100 VAL A C 1
ATOM 792 O O . VAL A 1 100 ? -12.926 -1.493 23.284 1.00 90.62 100 VAL A O 1
ATOM 795 N N . ARG A 1 101 ? -13.635 -1.624 25.408 1.00 85.25 101 ARG A N 1
ATOM 796 C CA . ARG A 1 101 ? -12.362 -2.133 25.924 1.00 85.25 101 ARG A CA 1
ATOM 797 C C . ARG A 1 101 ? -12.312 -3.640 25.697 1.00 85.25 101 ARG A C 1
ATOM 799 O O . ARG A 1 101 ? -13.231 -4.359 26.086 1.00 85.25 101 ARG A O 1
ATOM 806 N N . GLY A 1 102 ? -11.258 -4.108 25.042 1.00 72.75 102 GLY A N 1
ATOM 807 C CA . GLY A 1 102 ? -11.023 -5.521 24.797 1.00 72.75 102 GLY A CA 1
ATOM 808 C C . GLY A 1 102 ? -10.887 -6.269 26.119 1.00 72.75 102 GLY A C 1
ATOM 809 O O . GLY A 1 102 ? -10.007 -5.964 26.923 1.00 72.75 102 GLY A O 1
ATOM 810 N N . ALA A 1 103 ? -11.771 -7.240 26.343 1.00 67.12 103 ALA A N 1
ATOM 811 C CA . ALA A 1 103 ? -11.675 -8.148 27.475 1.00 67.12 103 ALA A CA 1
ATOM 812 C C . ALA A 1 103 ? -10.562 -9.182 27.254 1.00 67.12 103 ALA A C 1
ATOM 814 O O . ALA A 1 103 ? -10.143 -9.446 26.121 1.00 67.12 103 ALA A O 1
ATOM 815 N N . GLU A 1 104 ? -10.100 -9.793 28.344 1.00 62.84 104 GLU A N 1
ATOM 816 C CA . GLU A 1 104 ? -9.265 -10.983 28.252 1.00 62.84 104 GLU A CA 1
ATOM 817 C C . GLU A 1 104 ? -10.050 -12.077 27.520 1.00 62.84 104 GLU A C 1
ATOM 819 O O . GLU A 1 104 ? -11.209 -12.361 27.832 1.00 62.84 104 GLU A O 1
ATOM 824 N N . LEU A 1 105 ? -9.450 -12.623 26.464 1.00 61.25 105 LEU A N 1
ATOM 825 C CA . LEU A 1 105 ? -10.098 -13.650 25.664 1.00 61.25 105 LEU A CA 1
ATOM 826 C C . LEU A 1 105 ? -10.221 -14.908 26.522 1.00 61.25 105 LEU A C 1
ATOM 828 O O . LEU A 1 105 ? -9.218 -15.366 27.067 1.00 61.25 105 LEU A O 1
ATOM 832 N N . ALA A 1 106 ? -11.433 -15.460 26.624 1.00 56.09 106 ALA A N 1
ATOM 833 C CA . ALA A 1 106 ? -11.654 -16.722 27.321 1.00 56.09 106 ALA A CA 1
ATOM 834 C C . ALA A 1 106 ? -10.705 -17.804 26.783 1.00 56.09 106 ALA A C 1
ATOM 836 O O . ALA A 1 106 ? -10.379 -17.823 25.590 1.00 56.09 106 ALA A O 1
ATOM 837 N N . GLU A 1 107 ? -10.268 -18.708 27.657 1.00 44.72 107 GLU A N 1
ATOM 838 C CA . GLU A 1 107 ? -9.422 -19.833 27.271 1.00 44.72 107 GLU A CA 1
ATOM 839 C C . GLU A 1 107 ? -10.139 -20.646 26.173 1.00 44.72 107 GLU A C 1
ATOM 841 O O . GLU A 1 107 ? -11.249 -21.138 26.367 1.00 44.72 107 GLU A O 1
ATOM 846 N N . GLY A 1 108 ? -9.559 -20.694 24.967 1.00 48.00 108 GLY A N 1
ATOM 847 C CA . GLY A 1 108 ? -10.187 -21.319 23.793 1.00 48.00 108 GLY A CA 1
ATOM 848 C C . GLY A 1 108 ? -11.109 -20.424 22.946 1.00 48.00 108 GLY A C 1
ATOM 849 O O . GLY A 1 108 ? -11.808 -20.938 22.074 1.00 48.00 108 GLY A O 1
ATOM 850 N N . TRP A 1 109 ? -11.127 -19.100 23.135 1.00 44.62 109 TRP A N 1
ATOM 851 C CA . TRP A 1 109 ? -11.898 -18.187 22.279 1.00 44.62 109 TRP A CA 1
ATOM 852 C C . TRP A 1 109 ? -11.334 -18.131 20.845 1.00 44.62 109 TRP A C 1
ATOM 854 O O . TRP A 1 109 ? -10.302 -17.512 20.576 1.00 44.62 109 TRP A O 1
ATOM 864 N N . PHE A 1 110 ? -12.046 -18.751 19.901 1.00 45.88 110 PHE A N 1
ATOM 865 C CA . PHE A 1 110 ? -11.789 -18.682 18.460 1.00 45.88 110 PHE A CA 1
ATOM 866 C C . PHE A 1 110 ? -12.916 -17.899 17.772 1.00 45.88 110 PHE A C 1
ATOM 868 O O . PHE A 1 110 ? -13.941 -18.445 17.368 1.00 45.88 110 PHE A O 1
ATOM 875 N N . GLY A 1 111 ? -12.742 -16.580 17.659 1.00 46.94 111 GLY A N 1
ATOM 876 C CA . GLY A 1 111 ? -13.663 -15.709 16.931 1.00 46.94 111 GLY A CA 1
ATOM 877 C C . GLY A 1 111 ? -13.634 -15.975 15.419 1.00 46.94 111 GLY A C 1
ATOM 878 O O . GLY A 1 111 ? -12.594 -15.831 14.783 1.00 46.94 111 GLY A O 1
ATOM 879 N N . LYS A 1 112 ? -14.809 -16.286 14.854 1.00 56.53 112 LYS A N 1
ATOM 880 C CA . LYS A 1 112 ? -15.120 -16.646 13.450 1.00 56.53 112 LYS A CA 1
ATOM 881 C C . LYS A 1 112 ? -14.753 -18.081 13.050 1.00 56.53 112 LYS A C 1
ATOM 883 O O . LYS A 1 112 ? -13.743 -18.623 13.474 1.00 56.53 112 LYS A O 1
ATOM 888 N N . ARG A 1 113 ? -15.545 -18.641 12.116 1.00 55.12 113 ARG A N 1
ATOM 889 C CA . ARG A 1 113 ? -15.364 -19.950 11.432 1.00 55.12 113 ARG A CA 1
ATOM 890 C C . ARG A 1 113 ? -13.955 -20.200 10.856 1.00 55.12 113 ARG A C 1
ATOM 892 O O . ARG A 1 113 ? -13.653 -21.314 10.455 1.00 55.12 113 ARG A O 1
ATOM 899 N N . VAL A 1 114 ? -13.142 -19.152 10.801 1.00 61.06 114 VAL A N 1
ATOM 900 C CA . VAL A 1 114 ? -11.828 -19.033 10.169 1.00 61.06 114 VAL A CA 1
ATOM 901 C C . VAL A 1 114 ? -10.743 -18.541 11.156 1.00 61.06 114 VAL A C 1
ATOM 903 O O . VAL A 1 114 ? -9.572 -18.441 10.818 1.00 61.06 114 VAL A O 1
ATOM 906 N N . GLY A 1 115 ? -11.090 -18.250 12.412 1.00 64.00 115 GLY A N 1
ATOM 907 C CA . GLY A 1 115 ? -10.178 -17.627 13.375 1.00 64.00 115 GLY A CA 1
ATOM 908 C C . GLY A 1 115 ? -9.964 -16.123 13.140 1.00 64.00 115 GLY A C 1
ATOM 909 O O . GLY A 1 115 ? -10.336 -15.555 12.109 1.00 64.00 115 GLY A O 1
ATOM 910 N N . THR A 1 116 ? -9.391 -15.454 14.143 1.00 67.69 116 THR A N 1
ATOM 911 C CA . THR A 1 116 ? -9.045 -14.020 14.113 1.00 67.69 116 THR A CA 1
ATOM 912 C C . THR A 1 116 ? -7.580 -13.817 13.710 1.00 67.69 116 THR A C 1
ATOM 914 O O . THR A 1 116 ? -6.907 -14.759 13.292 1.00 67.69 116 THR A O 1
ATOM 917 N N . HIS A 1 117 ? -7.039 -12.604 13.900 1.00 68.31 117 HIS A N 1
A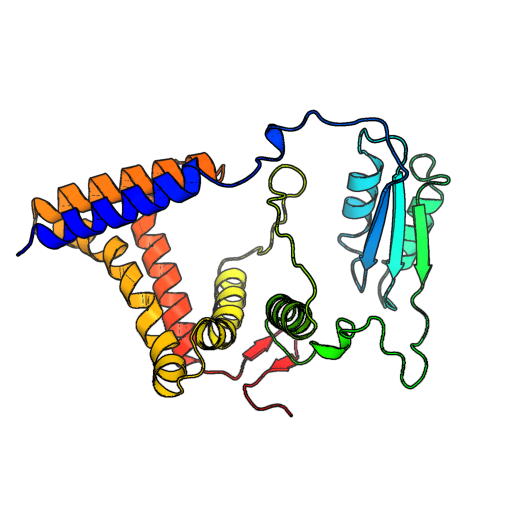TOM 918 C CA . HIS A 1 117 ? -5.593 -12.339 13.836 1.00 68.31 117 HIS A CA 1
ATOM 919 C C . HIS A 1 117 ? -4.763 -13.395 14.584 1.00 68.31 117 HIS A C 1
ATOM 921 O O . HIS A 1 117 ? -3.702 -13.785 14.108 1.00 68.31 117 HIS A O 1
ATOM 927 N N . ALA A 1 118 ? -5.286 -13.962 15.678 1.00 66.75 118 ALA A N 1
ATOM 928 C CA . ALA A 1 118 ? -4.634 -15.038 16.420 1.00 66.75 118 ALA A CA 1
ATOM 929 C C . ALA A 1 118 ? -4.244 -16.255 15.557 1.00 66.75 118 ALA A C 1
ATOM 931 O O . ALA A 1 118 ? -3.201 -16.855 15.817 1.00 66.75 118 ALA A O 1
ATOM 932 N N . ALA A 1 119 ? -5.030 -16.589 14.527 1.00 71.19 119 ALA A N 1
ATOM 933 C CA . ALA A 1 119 ? -4.755 -17.700 13.612 1.00 71.19 119 ALA A CA 1
ATOM 934 C C . ALA A 1 119 ? -3.588 -17.411 12.653 1.00 71.19 119 ALA A C 1
ATOM 936 O O . ALA A 1 119 ? -2.943 -18.331 12.156 1.00 71.19 119 ALA A O 1
ATOM 937 N N . VAL A 1 120 ? -3.299 -16.131 12.401 1.00 75.19 120 VAL A N 1
ATOM 938 C CA . VAL A 1 120 ? -2.300 -15.694 11.418 1.00 75.19 120 VAL A CA 1
ATOM 939 C C . VAL A 1 120 ? -1.155 -14.885 12.023 1.00 75.19 120 VAL A C 1
ATOM 941 O O . VAL A 1 120 ? -0.217 -14.589 11.300 1.00 75.19 120 VAL A O 1
ATOM 944 N N . LYS A 1 121 ? -1.152 -14.608 13.334 1.00 70.62 121 LYS A N 1
ATOM 945 C CA . LYS A 1 121 ? -0.160 -13.761 14.038 1.00 70.62 121 LYS A CA 1
ATOM 946 C C . LYS A 1 121 ? 1.305 -14.186 13.882 1.00 70.62 121 LYS A C 1
ATOM 948 O O . LYS A 1 121 ? 2.210 -13.399 14.148 1.00 70.62 121 LYS A O 1
ATOM 953 N N . GLN A 1 122 ? 1.533 -15.451 13.522 1.00 70.31 122 GLN A N 1
ATOM 954 C CA . GLN A 1 122 ? 2.863 -16.013 13.255 1.00 70.31 122 GLN A CA 1
ATOM 955 C C . GLN A 1 122 ? 3.313 -15.810 11.799 1.00 70.31 122 GLN A C 1
ATOM 957 O O . GLN A 1 122 ? 4.455 -16.101 11.452 1.00 70.31 122 GLN A O 1
ATOM 962 N N . HIS A 1 123 ? 2.435 -15.309 10.931 1.00 70.06 123 HIS A N 1
ATOM 963 C CA . HIS A 1 123 ? 2.737 -15.001 9.540 1.00 70.06 123 HIS A CA 1
ATOM 964 C C . HIS A 1 123 ? 3.173 -13.541 9.419 1.00 70.06 123 HIS A C 1
ATOM 966 O O . HIS A 1 123 ? 2.646 -12.653 10.074 1.00 70.06 123 HIS A O 1
ATOM 972 N N . VAL A 1 124 ? 4.134 -13.268 8.539 1.00 69.38 124 VAL A N 1
ATOM 973 C CA . VAL A 1 124 ? 4.575 -11.891 8.253 1.00 69.38 124 VAL A CA 1
ATOM 974 C C . VAL A 1 124 ? 3.579 -11.109 7.416 1.00 69.38 124 VAL A C 1
ATOM 976 O O . VAL A 1 124 ? 3.436 -9.903 7.626 1.00 69.38 124 VAL A O 1
ATOM 979 N N . ALA A 1 125 ? 2.966 -11.792 6.451 1.00 73.12 125 ALA A N 1
ATOM 980 C CA . ALA A 1 125 ? 1.921 -11.279 5.577 1.00 73.12 125 ALA A CA 1
ATOM 981 C C . ALA A 1 125 ? 0.581 -11.803 6.105 1.00 73.12 125 ALA A C 1
ATOM 983 O O . ALA A 1 125 ? 0.021 -12.775 5.594 1.00 73.12 125 ALA A O 1
ATOM 984 N N . GLU A 1 126 ? 0.154 -11.234 7.233 1.00 74.50 126 GLU A N 1
ATOM 985 C CA . GLU A 1 126 ? -1.040 -11.653 7.977 1.00 74.50 126 GLU A CA 1
ATOM 986 C C . GLU A 1 126 ? -2.307 -11.504 7.125 1.00 74.50 126 GLU A C 1
ATOM 988 O O . GLU A 1 126 ? -3.188 -12.354 7.181 1.00 74.50 126 GLU A O 1
ATOM 993 N N . ASP A 1 127 ? -2.358 -10.468 6.289 1.00 77.69 127 ASP A N 1
ATOM 994 C CA . ASP A 1 127 ? -3.404 -10.194 5.305 1.00 77.69 127 ASP A CA 1
ATOM 995 C C . ASP A 1 127 ? -3.528 -11.310 4.258 1.00 77.69 127 ASP A C 1
ATOM 997 O O . ASP A 1 127 ? -4.620 -11.833 4.031 1.00 77.69 127 ASP A O 1
ATOM 1001 N N . LEU A 1 128 ? -2.406 -11.735 3.673 1.00 77.88 128 LEU A N 1
ATOM 1002 C CA . LEU A 1 128 ? -2.363 -12.843 2.721 1.00 77.88 128 LEU A CA 1
ATOM 1003 C C . LEU A 1 128 ? -2.749 -14.166 3.388 1.00 77.88 128 LEU A C 1
ATOM 1005 O O . LEU A 1 128 ? -3.534 -14.931 2.827 1.00 77.88 128 LEU A O 1
ATOM 1009 N N . ALA A 1 129 ? -2.205 -14.444 4.574 1.00 76.88 129 ALA A N 1
ATOM 1010 C CA . ALA A 1 129 ? -2.515 -15.661 5.320 1.00 76.88 129 ALA A CA 1
ATOM 1011 C C . ALA A 1 129 ? -4.003 -15.720 5.695 1.00 76.88 129 ALA A C 1
ATOM 1013 O O . ALA A 1 129 ? -4.638 -16.766 5.550 1.00 76.88 129 ALA A O 1
ATOM 1014 N N . LEU A 1 130 ? -4.581 -14.587 6.102 1.00 79.69 130 LEU A N 1
ATOM 1015 C CA . LEU A 1 130 ? -6.000 -14.482 6.416 1.00 79.69 130 LEU A CA 1
ATOM 1016 C C . LEU A 1 130 ? -6.855 -14.681 5.161 1.00 79.69 130 LEU A C 1
ATOM 1018 O O . LEU A 1 130 ? -7.813 -15.447 5.200 1.00 79.69 130 LEU A O 1
ATOM 1022 N N . ALA A 1 131 ? -6.478 -14.075 4.033 1.00 80.12 131 ALA A N 1
ATOM 1023 C CA . ALA A 1 131 ? -7.165 -14.267 2.758 1.00 80.12 131 ALA A CA 1
ATOM 1024 C C . ALA A 1 131 ? -7.138 -15.736 2.298 1.00 80.12 131 ALA A C 1
ATOM 1026 O O . ALA A 1 131 ? -8.169 -16.297 1.932 1.00 80.12 131 ALA A O 1
ATOM 1027 N N . GLN A 1 132 ? -5.982 -16.403 2.376 1.00 81.56 132 GLN A N 1
ATOM 1028 C CA . GLN A 1 132 ? -5.869 -17.833 2.063 1.00 81.56 132 GLN A CA 1
ATOM 1029 C C . GLN A 1 132 ? -6.781 -18.682 2.946 1.00 81.56 132 GLN A C 1
ATOM 1031 O O . GLN A 1 132 ? -7.370 -19.657 2.482 1.00 81.56 132 GLN A O 1
ATOM 1036 N N . LEU A 1 133 ? -6.896 -18.315 4.219 1.00 78.31 133 LEU A N 1
ATOM 1037 C CA . LEU A 1 133 ? -7.733 -19.018 5.167 1.00 78.31 133 LEU A CA 1
ATOM 1038 C C . LEU A 1 133 ? -9.226 -18.800 4.848 1.00 78.31 133 LEU A C 1
ATOM 1040 O O . LEU A 1 133 ? -9.973 -19.773 4.813 1.00 78.31 133 LEU A O 1
ATOM 1044 N N . TYR A 1 134 ? -9.655 -17.583 4.501 1.00 79.06 134 TYR A N 1
ATOM 1045 C CA . TYR A 1 134 ? -11.022 -17.320 4.019 1.00 79.06 134 TYR A CA 1
ATOM 1046 C C . TYR A 1 134 ? -11.377 -18.187 2.801 1.00 79.06 134 TYR A C 1
ATOM 1048 O O . TYR A 1 134 ? -12.415 -18.849 2.802 1.00 79.06 134 TYR A O 1
ATOM 1056 N N . VAL A 1 135 ? -10.475 -18.274 1.817 1.00 81.94 135 VAL A N 1
ATOM 1057 C CA . VAL A 1 135 ? -10.664 -19.114 0.620 1.00 81.94 135 VAL A CA 1
ATOM 1058 C C . VAL A 1 135 ? -10.764 -20.603 0.974 1.00 81.94 135 VAL A C 1
ATOM 1060 O O . VAL A 1 135 ? -11.636 -21.296 0.457 1.00 81.94 135 VAL A O 1
ATOM 1063 N N . ARG A 1 136 ? -9.915 -21.110 1.882 1.00 81.31 136 ARG A 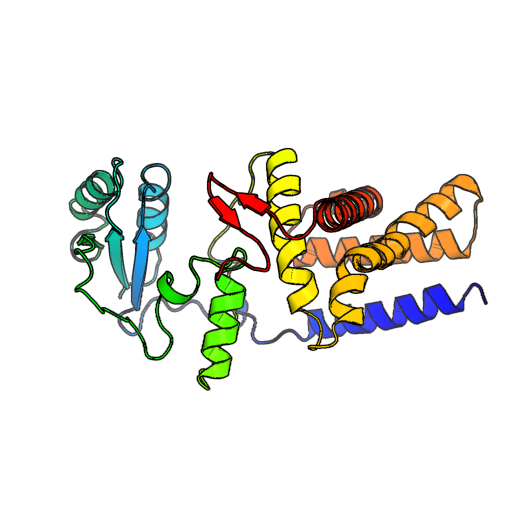N 1
ATOM 1064 C CA . ARG A 1 136 ? -9.959 -22.518 2.340 1.00 81.31 136 ARG A CA 1
ATOM 1065 C C . ARG A 1 136 ? -11.265 -22.887 3.037 1.00 81.31 136 ARG A C 1
ATOM 1067 O O . ARG A 1 136 ? -11.629 -24.055 3.046 1.00 81.31 136 ARG A O 1
ATOM 1074 N N . HIS A 1 137 ? -11.945 -21.905 3.616 1.00 78.50 137 HIS A N 1
ATOM 1075 C CA . HIS A 1 137 ? -13.238 -22.079 4.268 1.00 78.50 137 HIS A CA 1
ATOM 1076 C C . HIS A 1 137 ? -14.420 -21.677 3.376 1.00 78.50 137 HIS A C 1
ATOM 1078 O O . HIS A 1 137 ? -15.528 -21.503 3.883 1.00 78.50 137 HIS A O 1
ATOM 1084 N N . HIS A 1 138 ? -14.200 -21.556 2.062 1.00 81.38 138 HIS A N 1
ATOM 1085 C CA . HIS A 1 138 ? -15.239 -21.255 1.075 1.00 81.38 138 HIS A CA 1
ATOM 1086 C C . HIS A 1 138 ? -15.981 -19.936 1.353 1.00 81.38 138 HIS A C 1
ATOM 1088 O O . HIS A 1 138 ? -17.191 -19.844 1.157 1.00 81.38 138 HIS A O 1
ATOM 1094 N N . LEU A 1 139 ? -15.261 -18.922 1.843 1.00 77.12 139 LEU A N 1
ATOM 1095 C CA . LEU A 1 139 ? -15.782 -17.569 2.031 1.00 77.12 139 LEU A CA 1
ATOM 1096 C C . LEU A 1 139 ? -15.335 -16.659 0.886 1.00 77.12 139 LEU A C 1
ATOM 1098 O O . LEU A 1 139 ? -14.189 -16.732 0.435 1.00 77.12 139 LEU A O 1
ATOM 1102 N N . ASP A 1 140 ? -16.221 -15.754 0.478 1.00 74.56 140 ASP A N 1
ATOM 1103 C CA . ASP A 1 140 ? -15.924 -14.757 -0.546 1.00 74.56 140 ASP A CA 1
ATOM 1104 C C . ASP A 1 140 ? -15.079 -13.605 0.011 1.00 74.56 140 ASP A C 1
ATOM 1106 O O . ASP A 1 140 ? -15.281 -13.127 1.131 1.00 74.56 140 ASP A O 1
ATOM 1110 N N . ILE A 1 141 ? -14.135 -13.132 -0.804 1.00 73.38 141 ILE A N 1
ATOM 1111 C CA . ILE A 1 141 ? -13.323 -11.945 -0.526 1.00 73.38 141 ILE A CA 1
ATOM 1112 C C . ILE A 1 141 ? -13.615 -10.917 -1.611 1.00 73.38 141 ILE A C 1
ATOM 1114 O O . ILE A 1 141 ? -13.373 -11.163 -2.792 1.00 73.38 141 ILE A O 1
ATOM 1118 N N . PHE A 1 142 ? -14.089 -9.744 -1.201 1.00 73.94 142 PHE A N 1
ATOM 1119 C CA . PHE A 1 142 ? -14.247 -8.596 -2.083 1.00 73.94 142 PHE A CA 1
ATOM 1120 C C . PHE A 1 142 ? -13.142 -7.576 -1.806 1.00 73.94 142 PHE A C 1
ATOM 1122 O O . PHE A 1 142 ? -12.934 -7.167 -0.664 1.00 73.94 142 PHE A O 1
ATOM 1129 N N . LEU A 1 143 ? -12.432 -7.167 -2.856 1.00 72.12 143 LEU A N 1
ATOM 1130 C CA . LEU A 1 143 ? -11.423 -6.114 -2.797 1.00 72.12 143 LEU A CA 1
ATOM 1131 C C . LEU A 1 143 ? -11.940 -4.906 -3.572 1.00 72.12 143 LEU A C 1
ATOM 1133 O O . LEU A 1 143 ? -12.257 -5.012 -4.756 1.00 72.12 143 LEU A O 1
ATOM 1137 N N . THR A 1 144 ? -11.983 -3.755 -2.909 1.00 66.00 144 THR A N 1
ATOM 1138 C CA . THR A 1 144 ? -12.320 -2.472 -3.528 1.00 66.00 144 THR A CA 1
ATOM 1139 C C . THR A 1 144 ? -11.181 -1.477 -3.353 1.00 66.00 144 THR A C 1
ATOM 1141 O O . THR A 1 144 ? -10.397 -1.581 -2.409 1.00 66.00 144 THR A O 1
ATOM 1144 N N . HIS A 1 145 ? -11.082 -0.518 -4.268 1.00 64.06 145 HIS A N 1
ATOM 1145 C CA . HIS A 1 145 ? -10.112 0.569 -4.164 1.00 64.06 145 HIS A CA 1
ATOM 1146 C C . HIS A 1 145 ? -10.703 1.672 -3.273 1.00 64.06 145 HIS A C 1
ATOM 1148 O O . HIS A 1 145 ? -11.867 2.037 -3.427 1.00 64.06 145 HIS A O 1
ATOM 1154 N N . GLY A 1 146 ? -9.920 2.144 -2.301 1.00 65.94 146 GLY A N 1
ATOM 1155 C CA . GLY A 1 146 ? -10.330 3.141 -1.302 1.00 65.94 146 GLY A CA 1
ATOM 1156 C C . GLY A 1 146 ? -9.558 4.461 -1.390 1.00 65.94 146 GLY A C 1
ATOM 1157 O O . GLY A 1 146 ? -9.558 5.228 -0.429 1.00 65.94 146 GLY A O 1
ATOM 1158 N N . ASP A 1 147 ? -8.891 4.714 -2.516 1.00 66.19 147 ASP A N 1
ATOM 1159 C CA . ASP A 1 147 ? -8.019 5.868 -2.782 1.00 66.19 147 ASP A CA 1
ATOM 1160 C C . ASP A 1 147 ? -8.728 7.224 -2.629 1.00 66.19 147 ASP A C 1
ATOM 1162 O O . ASP A 1 147 ? -8.096 8.218 -2.280 1.00 66.19 147 ASP A O 1
ATOM 1166 N N . GLN A 1 148 ? -10.051 7.253 -2.810 1.00 61.56 148 GLN A N 1
ATOM 1167 C CA . GLN A 1 148 ? -10.878 8.456 -2.664 1.00 61.56 148 GLN A CA 1
ATOM 1168 C C . GLN A 1 148 ? -11.283 8.773 -1.213 1.00 61.56 148 GLN A C 1
ATOM 1170 O O . GLN A 1 148 ? -11.743 9.880 -0.944 1.00 61.56 148 GLN A O 1
ATOM 1175 N N . TYR A 1 149 ? -11.125 7.829 -0.280 1.00 57.72 149 TYR A N 1
ATOM 1176 C CA . TYR A 1 149 ? -11.628 7.955 1.097 1.00 57.72 149 TYR A CA 1
ATOM 1177 C C . TYR A 1 149 ? -10.520 8.068 2.134 1.00 57.72 149 TYR A C 1
ATOM 1179 O O . TYR A 1 149 ? -10.671 8.760 3.138 1.00 57.72 149 TYR A O 1
ATOM 1187 N N . MET A 1 150 ? -9.409 7.369 1.913 1.00 63.94 150 MET A N 1
ATOM 1188 C CA . MET A 1 150 ? -8.296 7.374 2.848 1.00 63.94 150 MET A CA 1
ATOM 1189 C C . MET A 1 150 ? -6.964 7.397 2.115 1.00 63.94 150 MET A C 1
ATOM 1191 O O . MET A 1 150 ? -6.706 6.610 1.209 1.00 63.94 150 MET A O 1
ATOM 1195 N N . ALA A 1 151 ? -6.082 8.278 2.576 1.00 68.12 151 ALA A N 1
ATOM 1196 C CA . ALA A 1 151 ? -4.681 8.283 2.202 1.00 68.12 151 ALA A CA 1
ATOM 1197 C C . ALA A 1 151 ? -3.850 8.005 3.455 1.00 68.12 151 ALA A C 1
ATOM 1199 O O . ALA A 1 151 ? -3.979 8.692 4.471 1.00 68.12 151 ALA A O 1
ATOM 1200 N N . VAL A 1 152 ? -2.981 6.998 3.384 1.00 73.88 152 VAL A N 1
ATOM 1201 C CA . VAL A 1 152 ? -2.090 6.640 4.489 1.00 73.88 152 VAL A CA 1
ATOM 1202 C C . VAL A 1 152 ? -0.649 6.812 4.043 1.00 73.88 152 VAL A C 1
ATOM 1204 O O . VAL A 1 152 ? -0.197 6.213 3.068 1.00 73.88 152 VAL A O 1
ATOM 1207 N N . ARG A 1 153 ? 0.116 7.596 4.803 1.00 80.06 153 ARG A N 1
ATOM 1208 C CA . ARG A 1 153 ? 1.572 7.619 4.666 1.00 80.06 153 ARG A CA 1
ATOM 1209 C C . ARG A 1 153 ? 2.153 6.393 5.368 1.00 80.06 153 ARG A C 1
ATOM 1211 O O . ARG A 1 153 ? 2.415 6.443 6.567 1.00 80.06 153 ARG A O 1
ATOM 1218 N N . MET A 1 154 ? 2.352 5.308 4.616 1.00 80.31 154 MET A N 1
ATOM 1219 C CA . MET A 1 154 ? 2.870 4.041 5.158 1.00 80.31 154 MET A CA 1
ATOM 1220 C C . MET A 1 154 ? 4.303 4.140 5.693 1.00 80.31 154 MET A C 1
ATOM 1222 O O . MET A 1 154 ? 4.624 3.513 6.698 1.00 80.31 154 MET A O 1
ATOM 1226 N N . TYR A 1 155 ? 5.155 4.928 5.034 1.00 85.12 155 TYR A N 1
ATOM 1227 C CA . TYR A 1 155 ? 6.572 5.056 5.370 1.00 85.12 155 TYR A CA 1
ATOM 1228 C C . TYR A 1 155 ? 6.984 6.525 5.449 1.00 85.12 155 TYR A C 1
ATOM 1230 O O . TYR A 1 155 ? 6.472 7.385 4.718 1.00 85.12 155 TYR A O 1
ATOM 1238 N N . ARG A 1 156 ? 7.921 6.834 6.346 1.00 86.38 156 ARG A N 1
ATOM 1239 C CA . ARG A 1 156 ? 8.430 8.196 6.540 1.00 86.38 156 ARG A CA 1
ATOM 1240 C C . ARG A 1 156 ? 9.802 8.405 5.916 1.00 86.38 156 ARG A C 1
ATOM 1242 O O . ARG A 1 156 ? 10.102 9.544 5.564 1.00 86.38 156 ARG A O 1
ATOM 1249 N N . SER A 1 157 ? 10.566 7.334 5.707 1.00 90.31 157 SER A N 1
ATOM 1250 C CA . SER A 1 157 ? 11.934 7.376 5.188 1.00 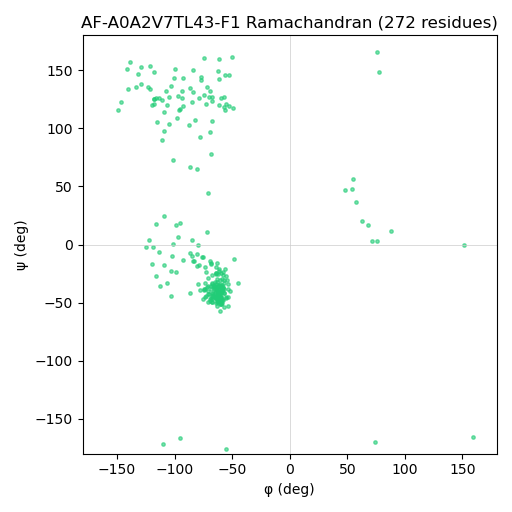90.31 157 SER A CA 1
ATOM 1251 C C . SER A 1 157 ? 12.216 6.263 4.166 1.00 90.31 157 SER A C 1
ATOM 1253 O O . SER A 1 157 ? 11.548 5.230 4.145 1.00 90.31 157 SER A O 1
ATOM 1255 N N . LEU A 1 158 ? 13.219 6.460 3.302 1.00 88.69 158 LEU A N 1
ATOM 1256 C CA . LEU A 1 158 ? 13.636 5.447 2.322 1.00 88.69 158 LEU A CA 1
ATOM 1257 C C . LEU A 1 158 ? 14.124 4.134 2.977 1.00 88.69 158 LEU A C 1
ATOM 1259 O O . LEU A 1 158 ? 13.733 3.073 2.490 1.00 88.69 158 LEU A O 1
ATOM 1263 N N . PRO A 1 159 ? 14.899 4.148 4.083 1.00 89.75 159 PRO A N 1
ATOM 1264 C CA . PRO A 1 159 ? 15.263 2.917 4.785 1.00 89.75 159 PRO A CA 1
ATOM 1265 C C . PRO A 1 159 ? 14.049 2.123 5.278 1.00 89.75 159 PRO A C 1
ATOM 1267 O O . PRO A 1 159 ? 14.032 0.901 5.147 1.00 89.75 159 PRO A O 1
ATOM 1270 N N . GLU A 1 160 ? 13.006 2.798 5.776 1.00 87.19 160 GLU A N 1
ATOM 1271 C CA . GLU A 1 160 ? 11.756 2.137 6.175 1.00 87.19 160 GLU A CA 1
ATOM 1272 C C . GLU A 1 160 ? 11.042 1.485 4.986 1.00 87.19 160 GLU A C 1
ATOM 1274 O O . GLU A 1 160 ? 10.545 0.368 5.120 1.00 87.19 160 GLU A O 1
ATOM 1279 N N . VAL A 1 161 ? 11.018 2.150 3.822 1.00 89.38 161 VAL A N 1
ATOM 1280 C CA . VAL A 1 161 ? 10.460 1.581 2.582 1.00 89.38 161 VAL A CA 1
ATOM 1281 C C . VAL A 1 161 ? 11.233 0.324 2.191 1.00 89.38 161 VAL A C 1
ATOM 1283 O O . VAL A 1 161 ? 10.630 -0.728 1.983 1.00 89.38 161 VAL A O 1
ATOM 1286 N N . ILE A 1 162 ? 12.565 0.413 2.122 1.00 89.38 162 ILE A N 1
ATOM 1287 C CA . ILE A 1 162 ? 13.429 -0.712 1.743 1.00 89.38 162 ILE A CA 1
ATOM 1288 C C . ILE A 1 162 ? 13.216 -1.882 2.703 1.00 89.38 162 ILE A C 1
ATOM 1290 O O . ILE A 1 162 ? 13.041 -3.014 2.253 1.00 89.38 162 ILE A O 1
ATOM 1294 N N . GLU A 1 163 ? 13.199 -1.632 4.011 1.00 86.31 163 GLU A N 1
ATOM 1295 C CA . GLU A 1 163 ? 13.024 -2.674 5.020 1.00 86.31 163 GLU A CA 1
ATOM 1296 C C . GLU A 1 163 ? 11.625 -3.299 4.980 1.00 86.31 163 GLU A C 1
ATOM 1298 O O . GLU A 1 163 ? 11.502 -4.527 4.944 1.00 86.31 163 GLU A O 1
ATOM 1303 N N . GLY A 1 164 ? 10.580 -2.472 4.907 1.00 84.38 164 GLY A N 1
ATOM 1304 C CA . GLY A 1 164 ? 9.190 -2.919 4.856 1.00 84.38 164 GLY A CA 1
ATOM 1305 C C . GLY A 1 164 ? 8.885 -3.771 3.623 1.00 84.38 164 GLY A C 1
ATOM 1306 O O . GLY A 1 164 ? 8.303 -4.850 3.745 1.00 84.38 164 GLY A O 1
ATOM 1307 N N . TRP A 1 165 ? 9.335 -3.341 2.443 1.00 85.25 165 TRP A N 1
ATOM 1308 C CA . TRP A 1 165 ? 9.154 -4.115 1.214 1.00 85.25 165 TRP A CA 1
ATOM 1309 C C . TRP A 1 165 ? 10.034 -5.367 1.176 1.00 85.25 165 TRP A C 1
ATOM 1311 O O . TRP A 1 165 ? 9.553 -6.429 0.784 1.00 85.25 165 TRP A O 1
ATOM 1321 N N . SER A 1 166 ? 11.289 -5.291 1.641 1.00 86.31 166 SER A N 1
ATOM 1322 C CA . SER A 1 166 ? 12.181 -6.464 1.686 1.00 86.31 166 SER A CA 1
ATOM 1323 C C . SER A 1 166 ? 11.585 -7.596 2.528 1.00 86.31 166 SER A C 1
ATOM 1325 O O . SER A 1 166 ? 11.683 -8.760 2.138 1.00 86.31 166 SER A O 1
ATOM 1327 N N . LYS A 1 167 ? 10.943 -7.255 3.655 1.00 79.88 167 LYS A N 1
ATOM 1328 C CA . LYS A 1 167 ? 10.213 -8.196 4.517 1.00 79.88 167 LYS A CA 1
ATOM 1329 C C . LYS A 1 167 ? 9.077 -8.892 3.774 1.00 79.88 167 LYS A C 1
ATOM 1331 O O . LYS A 1 167 ? 8.968 -10.116 3.823 1.00 79.88 167 LYS A O 1
ATOM 1336 N N . ASN A 1 168 ? 8.225 -8.113 3.113 1.00 76.50 168 ASN A N 1
ATOM 1337 C CA . ASN A 1 168 ? 7.021 -8.639 2.476 1.00 76.50 168 ASN A CA 1
ATOM 1338 C C . ASN A 1 168 ? 7.361 -9.532 1.280 1.00 76.50 168 ASN A C 1
ATOM 1340 O O . ASN A 1 168 ? 6.737 -10.575 1.102 1.00 76.50 168 ASN A O 1
ATOM 1344 N N . LEU A 1 169 ? 8.377 -9.174 0.493 1.00 81.75 169 LEU A N 1
ATOM 1345 C CA . LEU A 1 169 ? 8.764 -9.950 -0.684 1.00 81.75 169 LEU A CA 1
ATOM 1346 C C . LEU A 1 169 ? 9.430 -11.285 -0.314 1.00 81.75 169 LEU A C 1
ATOM 1348 O O . LEU A 1 169 ? 9.158 -12.288 -0.969 1.00 81.75 169 LEU A O 1
ATOM 1352 N N . ALA A 1 170 ? 10.214 -11.341 0.769 1.00 74.50 170 ALA A N 1
ATOM 1353 C CA . ALA A 1 170 ? 10.939 -12.557 1.163 1.00 74.50 170 ALA A CA 1
ATOM 1354 C C . ALA A 1 170 ? 9.983 -13.727 1.441 1.00 74.50 170 ALA A C 1
ATOM 1356 O O . ALA A 1 170 ? 10.294 -14.885 1.170 1.00 74.50 170 ALA A O 1
ATOM 1357 N N . LEU A 1 171 ? 8.800 -13.406 1.970 1.00 70.62 171 LEU A N 1
ATOM 1358 C CA . LEU A 1 171 ? 7.801 -14.381 2.393 1.00 70.62 171 LEU A CA 1
ATOM 1359 C C . LEU A 1 171 ? 6.606 -14.446 1.441 1.00 70.62 171 LEU A C 1
ATOM 1361 O O . LEU A 1 171 ? 6.057 -15.523 1.232 1.00 70.62 171 LEU A O 1
ATOM 1365 N N . GLY A 1 172 ? 6.231 -13.326 0.823 1.00 74.06 172 GLY A N 1
ATOM 1366 C CA . GLY A 1 172 ? 5.111 -13.254 -0.111 1.00 74.06 172 GLY A CA 1
ATOM 1367 C C . GLY A 1 172 ? 5.420 -13.873 -1.472 1.00 74.06 172 GLY A C 1
ATOM 1368 O O . GLY A 1 172 ? 4.573 -14.568 -2.025 1.00 74.06 172 GLY A O 1
ATOM 1369 N N . VAL A 1 173 ? 6.632 -13.685 -2.005 1.00 77.19 173 VAL A N 1
ATOM 1370 C CA . VAL A 1 173 ? 6.968 -14.119 -3.373 1.00 77.19 173 VAL A CA 1
ATOM 1371 C C . VAL A 1 173 ? 6.853 -15.631 -3.547 1.00 77.19 173 VAL A C 1
ATOM 1373 O O . VAL A 1 173 ? 6.158 -16.045 -4.471 1.00 77.19 173 VAL A O 1
ATOM 1376 N N . PRO A 1 174 ? 7.413 -16.488 -2.669 1.00 76.50 174 PRO A N 1
ATOM 1377 C CA . PRO A 1 174 ? 7.219 -17.934 -2.791 1.00 76.50 174 PRO A CA 1
ATOM 1378 C C . PRO A 1 174 ? 5.743 -18.356 -2.737 1.00 76.50 174 PRO A C 1
ATOM 1380 O O . PRO A 1 174 ? 5.364 -19.355 -3.346 1.00 76.50 174 PRO A O 1
ATOM 1383 N N . LEU A 1 175 ? 4.899 -17.603 -2.024 1.00 73.06 175 LEU A N 1
ATOM 1384 C CA . LEU A 1 175 ? 3.473 -17.898 -1.873 1.00 73.06 175 LEU A CA 1
ATOM 1385 C C . LEU A 1 175 ? 2.636 -17.493 -3.095 1.00 73.06 175 LEU A C 1
ATOM 1387 O O . LEU A 1 175 ? 1.531 -18.007 -3.249 1.00 73.06 175 LEU A O 1
ATOM 1391 N N . MET A 1 176 ? 3.154 -16.627 -3.973 1.00 72.88 176 MET A N 1
ATOM 1392 C CA . MET A 1 176 ? 2.494 -16.259 -5.235 1.00 72.88 176 MET A CA 1
ATOM 1393 C C . MET A 1 176 ? 2.555 -17.376 -6.284 1.00 72.88 176 MET A C 1
ATOM 1395 O O . MET A 1 176 ? 1.772 -17.371 -7.232 1.00 72.88 176 MET A O 1
ATOM 1399 N N . PHE A 1 177 ? 3.474 -18.334 -6.129 1.00 73.50 177 PHE A N 1
ATOM 1400 C CA . PHE A 1 177 ? 3.662 -19.421 -7.084 1.00 73.50 177 PHE A CA 1
ATOM 1401 C C . PHE A 1 177 ? 2.978 -20.722 -6.627 1.00 73.50 177 PHE A C 1
ATOM 1403 O O . PHE A 1 177 ? 2.878 -20.999 -5.418 1.00 73.50 177 PHE A O 1
ATOM 1410 N N . PRO A 1 178 ? 2.553 -21.572 -7.589 1.00 75.44 178 PRO A N 1
ATOM 1411 C CA . PRO A 1 178 ? 2.041 -22.913 -7.311 1.00 75.44 178 PRO A CA 1
ATOM 1412 C C . PRO A 1 178 ? 2.976 -23.718 -6.388 1.00 75.44 178 PRO A C 1
ATOM 1414 O O . PRO A 1 178 ? 4.155 -23.374 -6.259 1.00 75.44 178 PRO A O 1
ATOM 1417 N N . PRO A 1 179 ? 2.498 -24.799 -5.742 1.00 75.25 179 PRO A N 1
ATOM 1418 C CA . PRO A 1 179 ? 3.263 -25.613 -4.788 1.00 75.25 179 PRO A CA 1
ATOM 1419 C C . PRO A 1 179 ? 4.372 -26.471 -5.427 1.00 75.25 179 PRO A C 1
ATOM 1421 O O . PRO A 1 179 ? 4.568 -27.626 -5.072 1.00 75.25 179 PRO A O 1
ATOM 1424 N N . ASN A 1 180 ? 5.140 -25.896 -6.349 1.00 83.06 180 ASN A N 1
ATOM 1425 C CA . ASN A 1 180 ? 6.352 -26.464 -6.908 1.00 83.06 180 ASN A CA 1
ATOM 1426 C C . ASN A 1 180 ? 7.569 -25.916 -6.142 1.00 83.06 180 ASN A C 1
ATOM 1428 O O . ASN A 1 180 ? 7.855 -24.716 -6.171 1.00 83.06 180 ASN A O 1
ATOM 1432 N N . ALA A 1 181 ? 8.300 -26.803 -5.463 1.00 81.44 181 ALA A N 1
ATOM 1433 C CA . ALA A 1 181 ? 9.440 -26.439 -4.622 1.00 81.44 181 ALA A CA 1
ATOM 1434 C C . ALA A 1 181 ? 10.566 -25.723 -5.389 1.00 81.44 181 ALA A C 1
ATOM 1436 O O . ALA A 1 181 ? 11.182 -24.806 -4.847 1.00 81.44 181 ALA A O 1
ATOM 1437 N N . LEU A 1 182 ? 10.811 -26.102 -6.647 1.00 84.31 182 LEU A N 1
ATOM 1438 C CA . LEU A 1 182 ? 11.819 -25.463 -7.491 1.00 84.31 182 LEU A CA 1
ATOM 1439 C C . LEU A 1 182 ? 11.410 -24.026 -7.824 1.00 84.31 182 LEU A C 1
ATOM 1441 O O . LEU A 1 182 ? 12.190 -23.102 -7.602 1.00 84.31 182 LEU A O 1
ATOM 1445 N N . MET A 1 183 ? 10.169 -23.825 -8.279 1.00 80.06 183 MET A N 1
ATOM 1446 C CA . MET A 1 183 ? 9.660 -22.488 -8.609 1.00 80.06 183 MET A CA 1
ATOM 1447 C C . MET A 1 183 ? 9.658 -21.572 -7.385 1.00 80.06 183 MET A C 1
ATOM 1449 O O . MET A 1 183 ? 10.112 -20.438 -7.476 1.00 80.06 183 MET A O 1
ATOM 1453 N N . ARG A 1 184 ? 9.222 -22.067 -6.221 1.00 81.25 184 ARG A N 1
ATOM 1454 C CA . ARG A 1 184 ? 9.191 -21.279 -4.978 1.00 81.25 184 ARG A CA 1
ATOM 1455 C C . ARG A 1 184 ? 10.576 -20.871 -4.479 1.00 81.25 184 ARG A C 1
ATOM 1457 O O . ARG A 1 184 ? 10.706 -19.800 -3.896 1.00 81.25 184 ARG A O 1
ATOM 1464 N N . ARG A 1 185 ? 11.598 -21.704 -4.709 1.00 81.56 185 ARG A N 1
ATOM 1465 C CA . ARG A 1 185 ? 12.994 -21.390 -4.363 1.00 81.56 185 ARG A CA 1
ATOM 1466 C C . ARG A 1 185 ? 13.644 -20.444 -5.367 1.00 81.56 185 ARG A C 1
ATOM 1468 O O . ARG A 1 185 ? 14.388 -19.566 -4.955 1.00 81.56 185 ARG A O 1
ATOM 1475 N N . ALA A 1 186 ? 13.366 -20.606 -6.659 1.00 82.62 186 ALA A N 1
ATOM 1476 C CA . ALA A 1 186 ? 13.970 -19.790 -7.711 1.00 82.62 186 ALA A CA 1
ATOM 1477 C C . ALA A 1 186 ? 13.307 -18.410 -7.862 1.00 82.62 186 ALA A C 1
ATOM 1479 O O . ALA A 1 186 ? 13.989 -17.430 -8.155 1.00 82.62 186 ALA A O 1
ATOM 1480 N N . ALA A 1 187 ? 11.993 -18.313 -7.644 1.00 80.56 187 ALA A N 1
ATOM 1481 C CA . ALA A 1 187 ? 11.212 -17.106 -7.909 1.00 80.56 187 ALA A CA 1
ATOM 1482 C C . ALA A 1 187 ? 11.748 -15.827 -7.236 1.00 80.56 187 ALA A C 1
ATOM 1484 O O . ALA A 1 187 ? 11.873 -14.824 -7.942 1.00 80.56 187 ALA A O 1
ATOM 1485 N N . PRO A 1 188 ? 12.139 -15.822 -5.943 1.00 81.75 188 PRO A N 1
ATOM 1486 C CA . PRO A 1 188 ? 12.701 -14.626 -5.311 1.00 81.75 188 PRO A CA 1
ATOM 1487 C C . PRO A 1 188 ? 13.942 -14.077 -6.031 1.00 81.75 188 PRO A C 1
ATOM 1489 O O . PRO A 1 188 ? 14.122 -12.865 -6.104 1.00 81.75 188 PRO A O 1
ATOM 1492 N N . TYR A 1 189 ? 14.761 -14.953 -6.623 1.00 83.56 189 TYR A N 1
ATOM 1493 C CA . TYR A 1 189 ? 15.994 -14.582 -7.326 1.00 83.56 189 TYR A CA 1
ATOM 1494 C C . TYR A 1 189 ? 15.776 -14.153 -8.779 1.00 83.56 189 TYR A C 1
ATOM 1496 O O . TYR A 1 189 ? 16.684 -13.586 -9.379 1.00 83.56 189 TYR A O 1
ATOM 1504 N N . LEU A 1 190 ? 14.600 -14.416 -9.354 1.00 83.62 190 LEU A N 1
ATOM 1505 C CA . LEU A 1 190 ? 14.287 -14.107 -10.754 1.00 83.62 190 LEU A CA 1
ATOM 1506 C C . LEU A 1 190 ? 13.294 -12.952 -10.903 1.00 83.62 190 LEU A C 1
ATOM 1508 O O . LEU A 1 190 ? 13.200 -12.353 -11.970 1.00 83.62 190 LEU A O 1
ATOM 1512 N N . MET A 1 191 ? 12.568 -12.598 -9.844 1.00 80.56 191 MET A N 1
ATOM 1513 C CA . MET A 1 191 ? 11.500 -11.599 -9.918 1.00 80.56 191 MET A CA 1
ATOM 1514 C C . MET A 1 191 ? 11.996 -10.168 -10.179 1.00 80.56 191 MET A C 1
ATOM 1516 O O . MET A 1 191 ? 11.212 -9.320 -10.594 1.00 80.56 191 MET A O 1
ATOM 1520 N N . TRP A 1 192 ? 13.290 -9.894 -9.989 1.00 84.56 192 TRP A N 1
ATOM 1521 C CA . TRP A 1 192 ? 13.891 -8.605 -10.341 1.00 84.56 192 TRP A CA 1
ATOM 1522 C C . TRP A 1 192 ? 14.226 -8.489 -11.835 1.00 84.56 192 TRP A C 1
ATOM 1524 O O . TRP A 1 192 ? 14.378 -7.377 -12.333 1.00 84.56 192 TRP A O 1
ATOM 1534 N N . VAL A 1 193 ? 14.312 -9.606 -12.569 1.00 82.81 193 VAL A N 1
ATOM 1535 C CA . VAL A 1 193 ? 14.695 -9.626 -13.992 1.00 82.81 193 VAL A CA 1
ATOM 1536 C C . VAL A 1 193 ? 13.775 -8.756 -14.861 1.00 82.81 193 VAL A C 1
ATOM 1538 O O . VAL A 1 193 ? 14.306 -8.003 -15.677 1.00 82.81 193 VAL A O 1
ATOM 1541 N N . PRO A 1 194 ? 12.436 -8.742 -14.681 1.00 83.12 194 PRO A N 1
ATOM 1542 C CA . PRO A 1 194 ? 11.559 -7.816 -15.401 1.00 83.12 194 PRO A CA 1
ATOM 1543 C C . PRO A 1 194 ? 11.928 -6.332 -15.247 1.00 83.12 194 PRO A C 1
ATOM 1545 O O . PRO A 1 194 ? 11.673 -5.552 -16.161 1.00 83.12 194 PRO A O 1
ATOM 1548 N N . ALA A 1 195 ? 12.575 -5.923 -14.147 1.00 85.62 195 ALA A N 1
ATOM 1549 C CA . ALA A 1 195 ? 13.021 -4.539 -13.974 1.00 85.62 195 ALA A CA 1
ATOM 1550 C C . ALA A 1 195 ? 14.087 -4.134 -15.006 1.00 85.62 195 ALA A C 1
ATOM 1552 O O . ALA A 1 195 ? 14.181 -2.958 -15.360 1.00 85.62 195 ALA A O 1
ATOM 1553 N N . LEU A 1 196 ? 14.846 -5.092 -15.555 1.00 86.12 196 LEU A N 1
ATOM 1554 C CA . LEU A 1 196 ? 15.812 -4.832 -16.626 1.00 86.12 196 LEU A CA 1
ATOM 1555 C C . LEU A 1 196 ? 15.147 -4.259 -17.879 1.00 86.12 196 LEU A C 1
ATOM 1557 O O . LEU A 1 196 ? 15.760 -3.439 -18.559 1.00 86.12 196 LEU A O 1
ATOM 1561 N N . CYS A 1 197 ? 13.884 -4.600 -18.154 1.00 83.62 197 CYS A N 1
ATOM 1562 C CA . CYS A 1 197 ? 13.128 -4.018 -19.265 1.00 83.62 197 CYS A CA 1
ATOM 1563 C C . CYS A 1 197 ? 12.944 -2.498 -19.125 1.00 83.62 197 CYS A C 1
ATOM 1565 O O . CYS A 1 197 ? 12.758 -1.817 -20.129 1.00 83.62 197 CYS A O 1
ATOM 1567 N N . TRP A 1 198 ? 13.039 -1.959 -17.907 1.00 87.38 198 TRP A N 1
ATOM 1568 C CA . TRP A 1 198 ? 12.949 -0.526 -17.622 1.00 87.38 198 TRP A CA 1
ATOM 1569 C C . TRP A 1 198 ? 14.305 0.143 -17.370 1.00 87.38 198 TRP A C 1
ATOM 1571 O O . TRP A 1 198 ? 14.381 1.367 -17.322 1.00 87.38 198 TRP A O 1
ATOM 1581 N N . ILE A 1 199 ? 15.380 -0.635 -17.230 1.00 90.81 199 ILE A N 1
ATOM 1582 C CA . ILE A 1 199 ? 16.732 -0.122 -16.963 1.00 90.81 199 ILE A CA 1
ATOM 1583 C C . ILE A 1 199 ? 17.588 -0.150 -18.233 1.00 90.81 199 ILE A C 1
ATOM 1585 O O . ILE A 1 199 ? 18.279 0.817 -18.543 1.00 90.81 199 ILE A O 1
ATOM 1589 N N . VAL A 1 200 ? 17.537 -1.245 -18.994 1.00 91.12 200 VAL A N 1
ATOM 1590 C CA . VAL A 1 200 ? 18.428 -1.478 -20.138 1.00 91.12 200 VAL A CA 1
ATOM 1591 C C . VAL A 1 200 ? 18.147 -0.532 -21.312 1.00 91.12 200 VAL A C 1
ATOM 1593 O O . VAL A 1 200 ? 19.111 0.044 -21.812 1.00 91.12 200 VAL A O 1
ATOM 1596 N N . PRO A 1 201 ? 16.895 -0.304 -21.762 1.00 91.75 201 PRO A N 1
ATOM 1597 C CA . PRO A 1 201 ? 16.645 0.580 -22.902 1.00 91.75 201 PRO A CA 1
ATOM 1598 C C . PRO A 1 201 ? 17.151 2.026 -22.740 1.00 91.75 201 PRO A C 1
ATOM 1600 O O . PRO A 1 201 ? 17.842 2.496 -23.644 1.00 91.75 201 PRO A O 1
ATOM 1603 N N . PRO A 1 202 ? 16.905 2.743 -21.625 1.00 92.56 202 PRO A N 1
ATOM 1604 C CA . PRO A 1 202 ? 17.415 4.107 -21.490 1.00 92.56 202 PRO A CA 1
ATOM 1605 C C . PRO A 1 202 ? 18.948 4.150 -21.441 1.00 92.56 202 PRO A C 1
ATOM 1607 O O . PRO A 1 202 ? 19.544 5.050 -22.028 1.00 92.56 202 PRO A O 1
ATOM 1610 N N . LEU A 1 203 ? 19.600 3.159 -20.820 1.00 92.69 203 LEU A N 1
ATOM 1611 C CA . LEU A 1 203 ? 21.065 3.064 -20.794 1.00 92.69 203 LEU A CA 1
ATOM 1612 C C . LEU A 1 203 ? 21.653 2.747 -22.174 1.00 92.69 203 LEU A C 1
ATOM 1614 O O . LEU A 1 203 ? 22.601 3.396 -22.604 1.00 92.69 203 LEU A O 1
ATOM 1618 N N . ALA A 1 204 ? 21.080 1.779 -22.891 1.00 91.56 204 ALA A N 1
ATOM 1619 C CA . ALA A 1 204 ? 21.525 1.408 -24.233 1.00 91.56 204 ALA A CA 1
ATOM 1620 C C . ALA A 1 204 ? 21.341 2.557 -25.235 1.00 91.56 204 ALA A C 1
ATOM 1622 O O . ALA A 1 204 ? 22.166 2.738 -26.133 1.00 91.56 204 ALA A O 1
ATOM 1623 N N . TRP A 1 205 ? 20.290 3.364 -25.066 1.00 94.38 205 TRP A N 1
ATOM 1624 C CA . TRP A 1 205 ? 20.114 4.581 -25.847 1.00 94.38 205 TRP A CA 1
ATOM 1625 C C . TRP A 1 205 ? 21.153 5.647 -25.482 1.00 94.38 205 TRP A C 1
ATOM 1627 O O . TRP A 1 205 ? 21.806 6.171 -26.379 1.00 94.38 205 TRP A O 1
ATOM 1637 N N . ALA A 1 206 ? 21.360 5.919 -24.191 1.00 92.94 206 ALA A N 1
ATOM 1638 C CA . ALA A 1 206 ? 22.295 6.946 -23.732 1.00 92.94 206 ALA A CA 1
ATOM 1639 C C . ALA A 1 206 ? 23.760 6.646 -24.093 1.00 92.94 206 ALA A C 1
ATOM 1641 O O . ALA A 1 206 ? 24.502 7.556 -24.444 1.00 92.94 206 ALA A O 1
ATOM 1642 N N . VAL A 1 207 ? 24.177 5.378 -24.012 1.00 94.56 207 VAL A N 1
ATOM 1643 C CA . VAL A 1 207 ? 25.573 4.970 -24.241 1.00 94.56 207 VAL A CA 1
ATOM 1644 C C . VAL A 1 207 ? 25.861 4.703 -25.715 1.00 94.56 207 VAL A C 1
ATOM 1646 O O . VAL A 1 207 ? 26.926 5.061 -26.208 1.00 94.56 207 VAL A O 1
ATOM 1649 N N . ALA A 1 208 ? 24.939 4.044 -26.418 1.00 92.00 208 ALA A N 1
ATOM 1650 C CA . ALA A 1 208 ? 25.200 3.498 -27.750 1.00 92.00 208 ALA A CA 1
ATOM 1651 C C . ALA A 1 208 ? 24.253 4.034 -28.835 1.00 92.00 208 ALA A C 1
ATOM 1653 O O . ALA A 1 208 ? 24.313 3.569 -29.971 1.00 92.00 208 ALA A O 1
ATOM 1654 N N . GLY A 1 209 ? 23.354 4.972 -28.512 1.00 91.56 209 GLY A N 1
ATOM 1655 C CA . GLY A 1 209 ? 22.484 5.627 -29.494 1.00 91.56 209 GLY A CA 1
ATOM 1656 C C . GLY A 1 209 ? 21.520 4.682 -30.220 1.00 91.56 209 GLY A C 1
ATOM 1657 O O . GLY A 1 209 ? 21.049 4.995 -31.310 1.00 91.56 209 GLY A O 1
ATOM 1658 N N . GLN A 1 210 ? 21.236 3.502 -29.659 1.00 90.75 210 GLN A N 1
ATOM 1659 C CA . GLN A 1 210 ? 20.529 2.447 -30.387 1.00 90.75 210 GLN A CA 1
ATOM 1660 C C . GLN A 1 210 ? 19.053 2.809 -30.624 1.00 90.75 210 GLN A C 1
ATOM 1662 O O . GLN A 1 210 ? 18.305 3.079 -29.683 1.00 90.75 210 GLN A O 1
ATOM 1667 N N . ALA A 1 211 ? 18.602 2.748 -31.881 1.00 88.19 211 ALA A N 1
ATOM 1668 C CA . ALA A 1 211 ? 17.258 3.187 -32.275 1.00 88.19 211 ALA A CA 1
ATOM 1669 C C . ALA A 1 211 ? 16.120 2.415 -31.576 1.00 88.19 211 ALA A C 1
ATOM 1671 O O . ALA A 1 211 ? 15.157 3.017 -31.104 1.00 88.19 211 ALA A O 1
ATOM 1672 N N . TRP A 1 212 ? 16.237 1.089 -31.436 1.00 87.94 212 TRP A N 1
ATOM 1673 C CA . TRP A 1 212 ? 15.235 0.280 -30.722 1.00 87.94 212 TRP A CA 1
ATOM 1674 C C . TRP A 1 212 ? 15.131 0.669 -29.236 1.00 87.94 212 TRP A C 1
ATOM 1676 O O . TRP A 1 212 ? 14.050 0.608 -28.643 1.00 87.94 212 TRP A O 1
ATOM 1686 N N . ALA A 1 213 ? 16.248 1.091 -28.639 1.00 89.25 213 ALA A N 1
ATOM 1687 C CA . ALA A 1 213 ? 16.345 1.463 -27.236 1.00 89.25 213 ALA A CA 1
ATOM 1688 C C . ALA A 1 213 ? 15.695 2.833 -26.990 1.00 89.25 213 ALA A C 1
ATOM 1690 O O . ALA A 1 213 ? 14.956 2.996 -26.016 1.00 89.25 213 ALA A O 1
ATOM 1691 N N . ALA A 1 214 ? 15.865 3.772 -27.928 1.00 90.19 214 ALA A N 1
ATOM 1692 C CA . ALA A 1 214 ? 15.159 5.053 -27.936 1.00 90.19 214 ALA A CA 1
ATOM 1693 C C . ALA A 1 214 ? 13.636 4.858 -28.005 1.00 90.19 214 ALA A C 1
ATOM 1695 O O . ALA A 1 214 ? 12.902 5.381 -27.166 1.00 90.19 214 ALA A O 1
ATOM 1696 N N . VAL A 1 215 ? 13.161 4.031 -28.945 1.00 89.25 215 VAL A N 1
ATOM 1697 C CA . VAL A 1 215 ? 11.727 3.726 -29.106 1.00 89.25 215 VAL A CA 1
ATOM 1698 C C . VAL A 1 215 ? 11.155 3.073 -27.843 1.00 89.25 215 VAL A C 1
ATOM 1700 O O . VAL A 1 215 ? 10.125 3.504 -27.331 1.00 89.25 215 VAL A O 1
ATOM 1703 N N . THR A 1 216 ? 11.844 2.076 -27.283 1.00 87.25 216 THR A N 1
ATOM 1704 C CA . THR A 1 216 ? 11.393 1.377 -26.065 1.00 87.25 216 THR A CA 1
ATOM 1705 C C . THR A 1 216 ? 11.383 2.300 -24.839 1.00 87.25 216 THR A C 1
ATOM 1707 O O . THR A 1 216 ? 10.489 2.207 -23.992 1.00 87.25 216 THR A O 1
ATOM 1710 N N . THR A 1 217 ? 12.342 3.226 -24.754 1.00 91.19 217 THR A N 1
ATOM 1711 C CA . THR A 1 217 ? 12.400 4.252 -23.702 1.00 91.19 217 THR A CA 1
ATOM 1712 C C . THR A 1 217 ? 11.235 5.230 -23.823 1.00 91.19 217 THR A C 1
ATOM 1714 O O . THR A 1 217 ? 10.572 5.505 -22.825 1.00 91.19 217 THR A O 1
ATOM 1717 N N . ALA A 1 218 ? 10.936 5.707 -25.035 1.00 90.69 218 ALA A N 1
ATOM 1718 C CA . ALA A 1 218 ? 9.808 6.601 -25.292 1.00 90.69 218 ALA A CA 1
ATOM 1719 C C . ALA A 1 218 ? 8.463 5.941 -24.945 1.00 90.69 218 ALA A C 1
ATOM 1721 O O . ALA A 1 218 ? 7.628 6.548 -24.273 1.00 90.69 218 ALA A O 1
ATOM 1722 N N . ILE A 1 219 ? 8.286 4.670 -25.323 1.00 86.50 219 ILE A N 1
ATOM 1723 C CA . ILE A 1 219 ? 7.115 3.871 -24.942 1.00 86.50 219 ILE A CA 1
ATOM 1724 C C . ILE A 1 219 ? 7.017 3.774 -23.413 1.00 86.50 219 ILE A C 1
ATOM 1726 O O . ILE A 1 219 ? 5.975 4.100 -22.848 1.00 86.50 219 ILE A O 1
ATOM 1730 N N . SER A 1 220 ? 8.109 3.395 -22.735 1.00 88.31 220 SER A N 1
ATOM 1731 C CA . SER A 1 220 ? 8.171 3.276 -21.267 1.00 88.31 220 SER A CA 1
ATOM 1732 C C . SER A 1 220 ? 7.801 4.578 -20.556 1.00 88.31 220 SER A C 1
ATOM 1734 O O . SER A 1 220 ? 7.024 4.552 -19.603 1.00 88.31 220 SER A O 1
ATOM 1736 N N . LEU A 1 221 ? 8.277 5.722 -21.053 1.00 90.88 221 LEU A N 1
ATOM 1737 C CA . LEU A 1 221 ? 7.893 7.035 -20.536 1.00 90.88 221 LEU A CA 1
ATOM 1738 C C . LEU A 1 221 ? 6.388 7.282 -20.671 1.00 90.88 221 LEU A C 1
ATOM 1740 O O . LEU A 1 221 ? 5.752 7.660 -19.690 1.00 90.88 221 LEU A O 1
ATOM 1744 N N . ALA A 1 222 ? 5.800 7.022 -21.842 1.00 89.06 222 ALA A N 1
ATOM 1745 C CA . ALA A 1 222 ? 4.365 7.208 -22.062 1.00 89.06 222 ALA A CA 1
ATOM 1746 C C . ALA A 1 222 ? 3.509 6.360 -21.100 1.00 89.06 222 ALA A C 1
ATOM 1748 O O . ALA A 1 222 ? 2.487 6.829 -20.596 1.00 89.06 222 ALA A O 1
ATOM 1749 N N . ILE A 1 223 ? 3.953 5.143 -20.780 1.00 83.12 223 ILE A N 1
ATOM 1750 C CA . ILE A 1 223 ? 3.273 4.264 -19.816 1.00 83.12 223 ILE A CA 1
ATOM 1751 C C . ILE A 1 223 ? 3.358 4.821 -18.416 1.00 83.12 223 ILE A C 1
ATOM 1753 O O . ILE A 1 223 ? 2.337 4.916 -17.747 1.00 83.12 223 ILE A O 1
ATOM 1757 N N . TRP A 1 224 ? 4.549 5.204 -17.965 1.00 88.25 224 TRP A N 1
ATOM 1758 C CA . TRP A 1 224 ? 4.688 5.768 -16.631 1.00 88.25 224 TRP A CA 1
ATOM 1759 C C . TRP A 1 224 ? 3.915 7.085 -16.504 1.00 88.25 224 TRP A C 1
ATOM 1761 O O . TRP A 1 224 ? 3.377 7.356 -15.435 1.00 88.25 224 TRP A O 1
ATOM 1771 N N . VAL A 1 225 ? 3.757 7.860 -17.589 1.00 89.25 225 VAL A N 1
ATOM 1772 C CA . VAL A 1 225 ? 2.852 9.024 -17.612 1.00 89.25 225 VAL A CA 1
ATOM 1773 C C . VAL A 1 225 ? 1.410 8.579 -17.381 1.00 89.25 225 VAL A C 1
ATOM 1775 O O . VAL A 1 225 ? 0.732 9.154 -16.532 1.00 89.25 225 VAL A O 1
ATOM 1778 N N . ALA A 1 226 ? 0.938 7.567 -18.112 1.00 84.62 226 ALA A N 1
ATOM 1779 C CA . ALA A 1 226 ? -0.422 7.055 -17.969 1.00 84.62 226 ALA A CA 1
ATOM 1780 C C . ALA A 1 226 ? -0.675 6.469 -16.569 1.00 84.62 226 ALA A C 1
ATOM 1782 O O . ALA A 1 226 ? -1.660 6.831 -15.931 1.00 84.62 226 ALA A O 1
ATOM 1783 N N . VAL A 1 227 ? 0.242 5.635 -16.069 1.00 83.88 227 VAL A N 1
ATOM 1784 C CA . VAL A 1 227 ? 0.186 5.029 -14.731 1.00 83.88 227 VAL A CA 1
ATOM 1785 C C . VAL A 1 227 ? 0.175 6.112 -13.659 1.00 83.88 227 VAL A C 1
ATOM 1787 O O . VAL A 1 227 ? -0.720 6.119 -12.825 1.00 83.88 227 VAL A O 1
ATOM 1790 N N . TYR A 1 228 ? 1.100 7.075 -13.688 1.00 87.19 228 TYR A N 1
ATOM 1791 C CA . TYR A 1 228 ? 1.129 8.123 -12.665 1.00 87.19 228 TYR A CA 1
ATOM 1792 C C . TYR A 1 228 ? -0.070 9.061 -12.731 1.00 87.19 228 TYR A C 1
ATOM 1794 O O . TYR A 1 228 ? -0.557 9.466 -11.683 1.00 87.19 228 TYR A O 1
ATOM 1802 N N . ARG A 1 229 ? -0.612 9.356 -13.919 1.00 84.81 229 ARG A N 1
ATOM 1803 C CA . ARG A 1 229 ? -1.886 10.084 -14.021 1.00 84.81 229 ARG A CA 1
ATOM 1804 C C . ARG A 1 229 ? -3.037 9.309 -13.391 1.00 84.81 229 ARG A C 1
ATOM 1806 O O . ARG A 1 229 ? -3.861 9.913 -12.716 1.00 84.81 229 ARG A O 1
ATOM 1813 N N . ALA A 1 230 ? -3.091 8.003 -13.621 1.00 77.06 230 ALA A N 1
ATOM 1814 C CA . ALA A 1 230 ? -4.165 7.163 -13.120 1.00 77.06 230 ALA A CA 1
ATOM 1815 C C . ALA A 1 230 ? -4.090 6.944 -11.599 1.00 77.06 230 ALA A C 1
ATOM 1817 O O . ALA A 1 230 ? -5.114 6.966 -10.931 1.00 77.06 230 ALA A O 1
ATOM 1818 N N . GLU A 1 231 ? -2.880 6.823 -11.053 1.00 78.06 231 GLU A N 1
ATOM 1819 C CA . GLU A 1 231 ? -2.621 6.676 -9.614 1.00 78.06 231 GLU A CA 1
ATOM 1820 C C . GLU A 1 231 ? -2.548 8.030 -8.868 1.00 78.06 231 GLU A C 1
ATOM 1822 O O . GLU A 1 231 ? -2.215 8.074 -7.686 1.00 78.06 231 GLU A O 1
ATOM 1827 N N . GLY A 1 232 ? -2.790 9.162 -9.546 1.00 81.44 232 GLY A N 1
ATOM 1828 C CA . GLY A 1 232 ? -2.725 10.503 -8.944 1.00 81.44 232 GLY A CA 1
ATOM 1829 C C . GLY A 1 232 ? -1.317 10.963 -8.527 1.00 81.44 232 GLY A C 1
ATOM 1830 O O . GLY A 1 232 ? -1.170 11.914 -7.758 1.00 81.44 232 GLY A O 1
ATOM 1831 N N . ALA A 1 233 ? -0.264 10.311 -9.023 1.00 85.50 233 ALA A N 1
ATOM 1832 C CA . ALA A 1 233 ? 1.123 10.642 -8.723 1.00 85.50 233 ALA A CA 1
ATOM 1833 C C . ALA A 1 233 ? 1.664 11.773 -9.631 1.00 85.50 233 ALA A C 1
ATOM 1835 O O . ALA A 1 233 ? 1.279 11.894 -10.798 1.00 85.50 233 ALA A O 1
ATOM 1836 N N . PRO A 1 234 ? 2.616 12.600 -9.151 1.00 91.06 234 PRO A N 1
ATOM 1837 C CA . PRO A 1 234 ? 3.237 13.637 -9.971 1.00 91.06 234 PRO A CA 1
ATOM 1838 C C . PRO A 1 234 ? 3.904 13.079 -11.239 1.00 91.06 234 PRO A C 1
ATOM 1840 O O . PRO A 1 234 ? 4.900 12.362 -11.173 1.00 91.06 234 PRO A O 1
ATOM 1843 N N . VAL A 1 235 ? 3.424 13.499 -12.414 1.00 91.81 235 VAL A N 1
ATOM 1844 C CA . VAL A 1 235 ? 3.909 13.019 -13.728 1.00 91.81 235 VAL A CA 1
ATOM 1845 C C . VAL A 1 235 ? 5.402 13.293 -13.955 1.00 91.81 235 VAL A C 1
ATOM 1847 O O . VAL A 1 235 ? 6.067 12.563 -14.684 1.00 91.81 235 VAL A O 1
ATOM 1850 N N . ARG A 1 236 ? 5.985 14.294 -13.286 1.00 92.00 236 ARG A N 1
ATOM 1851 C CA . ARG A 1 236 ? 7.437 14.550 -13.331 1.00 92.00 236 ARG A CA 1
ATOM 1852 C C . ARG A 1 236 ? 8.281 13.360 -12.861 1.00 92.00 236 ARG A C 1
ATOM 1854 O O . ARG A 1 236 ? 9.433 13.239 -13.260 1.00 92.00 236 ARG A O 1
ATOM 1861 N N . TYR A 1 237 ? 7.719 12.470 -12.040 1.00 91.12 237 TYR A N 1
ATOM 1862 C CA . TYR A 1 237 ? 8.421 11.278 -11.568 1.00 91.12 237 TYR A CA 1
ATOM 1863 C C . TYR A 1 237 ? 8.667 10.258 -12.675 1.00 91.12 237 TYR A C 1
ATOM 1865 O O . TYR A 1 237 ? 9.502 9.377 -12.497 1.00 91.12 237 TYR A O 1
ATOM 1873 N N . THR A 1 238 ? 8.007 10.387 -13.831 1.00 91.56 238 THR A N 1
ATOM 1874 C CA . THR A 1 238 ? 8.246 9.490 -14.966 1.00 91.56 238 THR A CA 1
ATOM 1875 C C . THR A 1 238 ? 9.694 9.518 -15.407 1.00 91.56 238 THR A C 1
ATOM 1877 O O . THR A 1 238 ? 10.239 8.466 -15.676 1.00 91.56 238 THR A O 1
ATOM 1880 N N . LEU A 1 239 ? 10.379 10.660 -15.366 1.00 91.31 239 LEU A N 1
ATOM 1881 C CA . LEU A 1 239 ? 11.802 10.746 -15.719 1.00 91.31 239 LEU A CA 1
ATOM 1882 C C . LEU A 1 239 ? 12.707 9.886 -14.818 1.00 91.31 239 LEU A C 1
ATOM 1884 O O . LEU A 1 239 ? 13.808 9.517 -15.214 1.00 91.31 239 LEU A O 1
ATOM 1888 N N . LEU A 1 240 ? 12.231 9.540 -13.621 1.00 92.44 240 LEU A N 1
ATOM 1889 C CA . LEU A 1 240 ? 12.939 8.718 -12.644 1.00 92.44 240 LEU A CA 1
ATOM 1890 C C . LEU A 1 240 ? 12.518 7.242 -12.696 1.00 92.44 240 LEU A C 1
ATOM 1892 O O . LEU A 1 240 ? 12.966 6.463 -11.856 1.00 92.44 240 LEU A O 1
ATOM 1896 N N . TYR A 1 241 ? 11.695 6.826 -13.666 1.00 90.31 241 TYR A N 1
ATOM 1897 C CA . TYR A 1 241 ? 11.245 5.435 -13.769 1.00 90.31 241 TYR A CA 1
ATOM 1898 C C . TYR A 1 241 ? 12.392 4.402 -13.798 1.00 90.31 241 TYR A C 1
ATOM 1900 O O . TYR A 1 241 ? 12.243 3.374 -13.132 1.00 90.31 241 TYR A O 1
ATOM 1908 N N . PRO A 1 242 ? 13.551 4.635 -14.466 1.00 92.56 242 PRO A N 1
ATOM 1909 C CA . PRO A 1 242 ? 14.637 3.653 -14.474 1.00 92.56 242 PRO A CA 1
ATOM 1910 C C . PRO A 1 242 ? 15.277 3.525 -13.090 1.00 92.56 242 PRO A C 1
ATOM 1912 O O . PRO A 1 242 ? 15.622 2.427 -12.660 1.00 92.56 242 PRO A O 1
ATOM 1915 N N . LEU A 1 243 ? 15.376 4.640 -12.358 1.00 92.94 243 LEU A N 1
ATOM 1916 C CA . LEU A 1 243 ? 15.861 4.661 -10.979 1.00 92.94 243 LEU A CA 1
ATOM 1917 C C . LEU A 1 243 ? 14.884 3.942 -10.039 1.00 92.94 243 LEU A C 1
ATOM 1919 O O . LEU A 1 243 ? 15.310 3.167 -9.186 1.00 92.94 243 LEU A O 1
ATOM 1923 N N . GLY A 1 244 ? 13.577 4.148 -10.220 1.00 90.44 244 GLY A N 1
ATOM 1924 C CA . GLY A 1 244 ? 12.537 3.416 -9.496 1.00 90.44 244 GLY A CA 1
ATOM 1925 C C . GLY A 1 244 ? 12.610 1.907 -9.748 1.00 90.44 244 GLY A C 1
ATOM 1926 O O . GLY A 1 244 ? 12.589 1.124 -8.799 1.00 90.44 244 GLY A O 1
ATOM 1927 N N . ALA A 1 245 ? 12.782 1.494 -11.007 1.00 89.88 245 ALA A N 1
ATOM 1928 C CA . ALA A 1 245 ? 12.967 0.092 -11.376 1.00 89.88 245 ALA A CA 1
ATOM 1929 C C . ALA A 1 245 ? 14.244 -0.504 -10.759 1.00 89.88 245 ALA A C 1
ATOM 1931 O O . ALA A 1 245 ? 14.201 -1.607 -10.215 1.00 89.88 245 ALA A O 1
ATOM 1932 N N . ALA A 1 246 ? 15.356 0.238 -10.768 1.00 92.31 246 ALA A N 1
ATOM 1933 C CA . ALA A 1 246 ? 16.599 -0.173 -10.118 1.00 92.31 246 ALA A CA 1
ATOM 1934 C C . ALA A 1 246 ? 16.436 -0.322 -8.596 1.00 92.31 246 ALA A C 1
ATOM 1936 O O . ALA A 1 246 ? 16.937 -1.283 -8.016 1.00 92.31 246 ALA A O 1
ATOM 1937 N N . MET A 1 247 ? 15.683 0.574 -7.951 1.00 91.69 247 MET A N 1
ATOM 1938 C CA . MET A 1 247 ? 15.369 0.478 -6.524 1.00 91.69 247 MET A CA 1
ATOM 1939 C C . MET A 1 247 ? 14.528 -0.764 -6.209 1.00 91.69 247 MET A C 1
ATOM 1941 O O . MET A 1 247 ? 14.835 -1.499 -5.274 1.00 91.69 247 MET A O 1
ATOM 1945 N N . VAL A 1 248 ? 13.491 -1.041 -7.005 1.00 88.31 248 VAL A N 1
ATOM 1946 C CA . VAL A 1 248 ? 12.675 -2.255 -6.851 1.00 88.31 248 VAL A CA 1
ATOM 1947 C C . VAL A 1 248 ? 13.528 -3.510 -7.048 1.00 88.31 248 VAL A C 1
ATOM 1949 O O . VAL A 1 248 ? 13.450 -4.427 -6.232 1.00 88.31 248 VAL A O 1
ATOM 1952 N N . ALA A 1 249 ? 14.393 -3.531 -8.067 1.00 90.56 249 ALA A N 1
ATOM 1953 C CA . ALA A 1 249 ? 15.326 -4.631 -8.296 1.00 90.56 249 ALA A CA 1
ATOM 1954 C C . ALA A 1 249 ? 16.272 -4.831 -7.104 1.00 90.56 249 ALA A C 1
ATOM 1956 O O . ALA A 1 249 ? 16.436 -5.955 -6.634 1.00 90.56 249 ALA A O 1
ATOM 1957 N N . TYR A 1 250 ? 16.831 -3.747 -6.558 1.00 92.25 250 TYR A N 1
ATOM 1958 C CA . TYR A 1 250 ? 17.665 -3.788 -5.359 1.00 92.25 250 TYR A CA 1
ATOM 1959 C C . TYR A 1 250 ? 16.917 -4.381 -4.159 1.00 92.25 250 TYR A C 1
ATOM 1961 O O . TYR A 1 250 ? 17.436 -5.283 -3.504 1.00 92.25 250 TYR A O 1
ATOM 1969 N N . ILE A 1 251 ? 15.687 -3.930 -3.889 1.00 90.12 251 ILE A N 1
ATOM 1970 C CA . ILE A 1 251 ? 14.861 -4.450 -2.790 1.00 90.12 251 ILE A CA 1
ATOM 1971 C C . ILE A 1 251 ? 14.584 -5.948 -2.988 1.00 90.12 251 ILE A C 1
ATOM 1973 O O . ILE A 1 251 ? 14.692 -6.717 -2.033 1.00 90.12 251 ILE A O 1
ATOM 1977 N N . MET A 1 252 ? 14.266 -6.380 -4.212 1.00 88.06 252 MET A N 1
ATOM 1978 C CA . MET A 1 252 ? 14.019 -7.790 -4.539 1.00 88.06 252 MET A CA 1
ATOM 1979 C C . MET A 1 252 ? 15.271 -8.655 -4.351 1.00 88.06 252 MET A C 1
ATOM 1981 O O . MET A 1 252 ? 15.198 -9.697 -3.702 1.00 88.06 252 MET A O 1
ATOM 1985 N N . ILE A 1 253 ? 16.430 -8.208 -4.845 1.00 89.50 253 ILE A N 1
ATOM 1986 C CA . ILE A 1 253 ? 17.710 -8.910 -4.671 1.00 89.50 253 ILE A CA 1
ATOM 1987 C C . ILE A 1 253 ? 18.073 -8.985 -3.186 1.00 89.50 253 ILE A C 1
ATOM 1989 O O . ILE A 1 253 ? 18.361 -10.065 -2.674 1.00 89.50 253 ILE A O 1
ATOM 1993 N N . ARG A 1 254 ? 17.998 -7.860 -2.462 1.00 88.88 254 ARG A N 1
ATOM 1994 C CA . ARG A 1 254 ? 18.241 -7.799 -1.013 1.00 88.88 254 ARG A CA 1
ATOM 1995 C C . ARG A 1 254 ? 17.338 -8.773 -0.259 1.00 88.88 254 ARG A C 1
ATOM 1997 O O . ARG A 1 254 ? 17.808 -9.484 0.623 1.00 88.88 254 ARG A O 1
ATOM 2004 N N . SER A 1 255 ? 16.055 -8.802 -0.608 1.00 86.38 255 SER A N 1
ATOM 2005 C CA . SER A 1 255 ? 15.061 -9.698 -0.021 1.00 86.38 255 SER A CA 1
ATOM 2006 C C . SER A 1 255 ? 15.413 -11.173 -0.255 1.00 86.38 255 SER A C 1
ATOM 2008 O O . SER A 1 255 ? 15.437 -11.955 0.694 1.00 86.38 255 SER A O 1
ATOM 2010 N N . ALA A 1 256 ? 15.785 -11.536 -1.487 1.00 84.94 256 ALA A N 1
ATOM 2011 C CA . ALA A 1 256 ? 16.170 -12.899 -1.847 1.00 84.94 256 ALA A CA 1
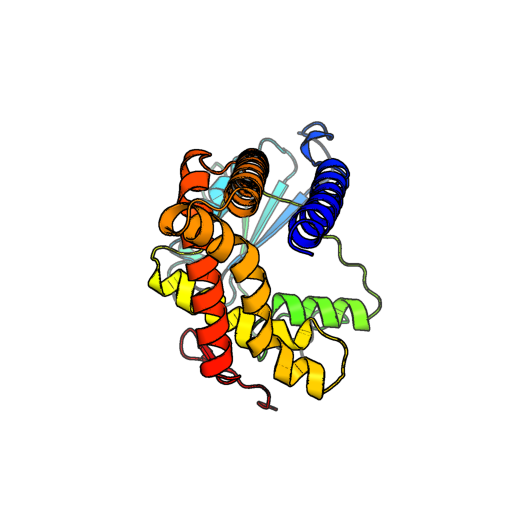ATOM 2012 C C . ALA A 1 256 ? 17.471 -13.359 -1.162 1.00 84.94 256 ALA A C 1
ATOM 2014 O O . ALA A 1 256 ? 17.572 -14.508 -0.731 1.00 84.94 256 ALA A O 1
ATOM 2015 N N . LEU A 1 257 ? 18.456 -12.465 -1.022 1.00 84.75 257 LEU A N 1
ATOM 2016 C CA . LEU A 1 257 ? 19.730 -12.754 -0.352 1.00 84.75 257 LEU A CA 1
ATOM 2017 C C . LEU A 1 257 ? 19.595 -12.852 1.173 1.00 84.75 257 LEU A C 1
ATOM 2019 O O . LEU A 1 257 ? 20.294 -13.644 1.797 1.00 84.75 257 LEU A O 1
ATOM 2023 N N . ARG A 1 258 ? 18.691 -12.073 1.780 1.00 79.19 258 ARG A N 1
ATOM 2024 C CA . ARG A 1 258 ? 18.421 -12.127 3.227 1.00 79.19 258 ARG A CA 1
ATOM 2025 C C . ARG A 1 258 ? 17.771 -13.446 3.653 1.00 79.19 258 ARG A C 1
ATOM 2027 O O . ARG A 1 258 ? 17.928 -13.865 4.798 1.00 79.19 258 ARG A O 1
ATOM 2034 N N . GLY A 1 259 ? 17.064 -14.104 2.737 1.00 71.94 259 GLY A N 1
ATOM 2035 C CA . GLY A 1 259 ? 16.382 -15.363 3.001 1.00 71.94 259 GLY A CA 1
ATOM 2036 C C . GLY A 1 259 ? 15.107 -15.197 3.843 1.00 71.94 259 GLY A C 1
ATOM 2037 O O . GLY A 1 259 ? 14.620 -14.085 4.053 1.00 71.94 259 GLY A O 1
ATOM 2038 N N . PRO A 1 260 ? 14.525 -16.310 4.320 1.00 67.81 260 PRO A N 1
ATOM 2039 C CA . PRO A 1 260 ? 13.179 -16.324 4.894 1.00 67.81 260 PRO A CA 1
ATOM 2040 C C . PRO A 1 260 ? 13.094 -15.844 6.347 1.00 67.81 260 PRO A C 1
ATOM 2042 O O . PRO A 1 260 ? 11.990 -15.698 6.866 1.00 67.81 260 PRO A O 1
ATOM 2045 N N . ASN A 1 261 ? 14.231 -15.628 7.011 1.00 69.00 261 ASN A N 1
ATOM 2046 C CA . ASN A 1 261 ? 14.271 -15.190 8.401 1.00 69.00 261 ASN A CA 1
ATOM 2047 C C . ASN A 1 261 ? 14.208 -13.663 8.458 1.00 69.00 261 ASN A C 1
ATOM 2049 O O . ASN A 1 261 ? 15.194 -12.971 8.201 1.00 69.00 261 ASN A O 1
ATOM 2053 N N . VAL A 1 262 ? 13.034 -13.138 8.795 1.00 72.31 262 VAL A N 1
ATOM 2054 C CA . VAL A 1 262 ? 12.780 -11.701 8.861 1.00 72.31 262 VAL A CA 1
ATOM 2055 C C . VAL A 1 262 ? 12.523 -11.284 10.299 1.00 72.31 262 VAL A C 1
ATOM 2057 O O . VAL A 1 262 ? 11.632 -11.810 10.958 1.00 72.31 262 VAL A O 1
ATOM 2060 N N . GLU A 1 263 ? 13.278 -10.301 10.781 1.00 70.38 263 GLU A N 1
ATOM 2061 C CA . GLU A 1 263 ? 13.006 -9.638 12.053 1.00 70.38 263 GLU A CA 1
ATOM 2062 C C . GLU A 1 263 ? 12.242 -8.337 11.796 1.00 70.38 263 GLU A C 1
ATOM 2064 O O . GLU A 1 263 ? 12.640 -7.529 10.958 1.00 70.38 263 GLU A O 1
ATOM 2069 N N . TRP A 1 264 ? 11.116 -8.143 12.478 1.00 67.25 264 TRP A N 1
ATOM 2070 C CA . TRP A 1 264 ? 10.253 -6.982 12.295 1.00 67.25 264 TRP A CA 1
ATOM 2071 C C . TRP A 1 264 ? 9.586 -6.566 13.596 1.00 67.25 264 TRP A C 1
ATOM 2073 O O . TRP A 1 264 ? 8.851 -7.350 14.200 1.00 67.25 264 TRP A O 1
ATOM 2083 N N . ARG A 1 265 ? 9.809 -5.307 13.998 1.00 65.88 265 ARG A N 1
ATOM 2084 C CA . ARG A 1 265 ? 9.298 -4.733 15.257 1.00 65.88 265 ARG A CA 1
ATOM 2085 C C . ARG A 1 265 ? 9.559 -5.659 16.460 1.00 65.88 265 ARG A C 1
ATOM 2087 O O . ARG A 1 265 ? 8.644 -5.956 17.221 1.00 65.88 265 ARG A O 1
ATOM 2094 N N . GLY A 1 266 ? 10.788 -6.175 16.563 1.00 66.44 266 GLY A N 1
ATOM 2095 C CA . GLY A 1 266 ? 11.233 -7.066 17.644 1.00 66.44 266 GLY A CA 1
ATOM 2096 C C . GLY A 1 266 ? 10.741 -8.518 17.561 1.00 66.44 266 GLY A C 1
ATOM 2097 O O . GLY A 1 266 ? 11.024 -9.301 18.460 1.00 66.44 266 GLY A O 1
ATOM 2098 N N . ARG A 1 267 ? 10.011 -8.905 16.505 1.00 66.31 267 ARG A N 1
ATOM 2099 C CA . ARG A 1 267 ? 9.546 -10.285 16.283 1.00 66.31 267 ARG A CA 1
ATOM 2100 C C . ARG A 1 267 ? 10.327 -10.935 15.148 1.00 66.31 267 ARG A C 1
ATOM 2102 O O . ARG A 1 267 ? 10.456 -10.334 14.083 1.00 66.31 267 ARG A O 1
ATOM 2109 N N . ARG A 1 268 ? 10.815 -12.160 15.351 1.00 68.06 268 ARG A N 1
ATOM 2110 C CA . ARG A 1 268 ? 11.442 -12.974 14.299 1.00 68.06 268 ARG A CA 1
ATOM 2111 C C . ARG A 1 268 ? 10.412 -13.894 13.664 1.00 68.06 268 ARG A C 1
ATOM 2113 O O . ARG A 1 268 ? 9.687 -14.588 14.365 1.00 68.06 268 ARG A O 1
ATOM 2120 N N . TYR A 1 269 ? 10.397 -13.913 12.342 1.00 67.25 269 TYR A N 1
ATOM 2121 C CA . TYR A 1 269 ? 9.544 -14.762 11.528 1.00 67.25 269 TYR A CA 1
ATOM 2122 C C . TYR A 1 269 ? 10.424 -15.595 10.604 1.00 67.25 269 TYR A C 1
ATOM 2124 O O . TYR A 1 269 ? 11.353 -15.058 10.005 1.00 67.25 269 TYR A O 1
ATOM 2132 N N . GLY A 1 270 ? 10.136 -16.885 10.469 1.00 60.25 270 GLY A N 1
ATOM 2133 C CA . GLY A 1 270 ? 10.852 -17.780 9.563 1.00 60.25 270 GLY A CA 1
ATOM 2134 C C . GLY A 1 270 ? 9.896 -18.758 8.890 1.00 60.25 270 GLY A C 1
ATOM 2135 O O . GLY A 1 270 ? 8.878 -19.133 9.474 1.00 60.25 270 GLY A O 1
ATOM 2136 N N . LEU A 1 271 ? 10.230 -19.195 7.670 1.00 53.06 271 LEU A N 1
ATOM 2137 C CA . LEU A 1 271 ? 9.577 -20.334 7.008 1.00 53.06 271 LEU A CA 1
ATOM 2138 C C . LEU A 1 271 ? 9.941 -21.621 7.770 1.00 53.06 271 LEU A C 1
ATOM 2140 O O . LEU A 1 271 ? 10.845 -22.348 7.370 1.00 53.06 271 LEU A O 1
ATOM 2144 N N . GLY A 1 272 ? 9.297 -21.863 8.911 1.00 45.47 272 GLY A N 1
ATOM 2145 C CA . GLY A 1 272 ? 9.596 -23.011 9.772 1.00 45.47 272 GLY A CA 1
ATOM 2146 C C . GLY A 1 272 ? 9.327 -22.821 11.263 1.00 45.47 272 GLY A C 1
ATOM 2147 O O . GLY A 1 272 ? 9.533 -23.771 12.015 1.00 45.47 272 GLY A O 1
ATOM 2148 N N . ALA A 1 273 ? 8.859 -21.650 11.709 1.00 33.56 273 ALA A N 1
ATOM 2149 C CA . ALA A 1 273 ? 8.303 -21.531 13.054 1.00 33.56 273 ALA A CA 1
ATOM 2150 C C . ALA A 1 273 ? 6.972 -22.301 13.092 1.00 33.56 273 ALA A C 1
ATOM 2152 O O . ALA A 1 273 ? 5.958 -21.819 12.588 1.00 33.56 273 ALA A O 1
ATOM 2153 N N . LYS A 1 274 ? 7.033 -23.545 13.580 1.00 30.86 274 LYS A N 1
ATOM 2154 C CA . LYS A 1 274 ? 5.858 -24.290 14.037 1.00 30.86 274 LYS A CA 1
ATOM 2155 C C . LYS A 1 274 ? 5.209 -23.561 15.207 1.00 30.86 274 LYS A C 1
ATOM 2157 O O . LYS A 1 274 ? 5.972 -23.024 16.041 1.00 30.86 274 LYS A O 1
#

Mean predicted aligned error: 11.68 Å

Foldseek 3Di:
DLVVLVVVVVVVLVVVVVCVVPPPDDCVVDDDDQEDEADEAEAEDAQCPVCLLVVVVLVLPDSRDRYAYEYEYAPHPDCNQVSQVVVCPDPSNPVRYHYHYDDDAPDPDAPDPQGDLVVQVLPLPSVVVSVVSCVVVVHDDDDDDCLVRDDDPPDDDPVCVLQSLLLCCQRVQLVVDDPDPVCSLCRLVCVLVVLCLLQVLVVCCVPPVDPSSVVSNVVQLVSLQVVCVVSVHDSVCSVCSNVVSVSVSVSSNSSSVVHAFRADPNDTHGPDPD

Radius of gyration: 23.39 Å; Cα contacts (8 Å, |Δi|>4): 273; chains: 1; bounding box: 55×44×62 Å

Solvent-accessible surface area (backbone atoms only — not comparable to full-atom values): 16001 Å² total; per-residue (Å²): 120,80,65,56,57,56,50,55,48,50,52,54,47,51,50,52,50,48,54,60,74,65,51,70,90,56,70,85,80,51,81,88,66,47,71,70,72,80,41,79,45,74,42,79,38,58,63,32,51,92,48,49,64,64,53,53,51,57,60,65,68,49,78,49,67,45,52,37,37,40,36,35,32,61,69,44,90,53,58,30,64,62,53,51,56,55,46,33,72,32,83,86,23,58,97,31,43,44,83,42,76,51,69,85,73,56,94,85,69,66,57,62,104,70,44,47,66,81,72,25,67,83,45,92,55,36,68,59,50,47,50,53,43,37,50,76,68,76,45,91,84,87,88,80,90,54,78,92,79,57,86,78,84,87,60,93,47,70,69,51,45,47,51,55,50,21,52,49,47,36,62,46,47,36,68,74,46,70,100,43,72,67,58,34,66,47,43,42,75,50,67,33,57,69,32,45,74,52,40,48,28,53,49,44,22,75,76,66,65,36,66,68,22,46,54,46,33,53,53,51,42,54,47,42,37,52,51,23,58,74,72,73,42,70,54,78,53,33,84,44,45,39,59,52,28,50,50,52,26,49,32,35,49,52,14,44,73,62,42,55,65,40,76,55,97,92,42,80,35,48,90,75,76,125